Protein AF-0000000070752796 (afdb_homodimer)

Solvent-accessible surface area (backbone atoms only — not comparable to full-atom values): 12421 Å² total; per-residue (Å²): 111,72,65,58,54,49,50,50,49,50,48,44,48,48,48,40,49,45,51,48,46,47,44,45,51,63,60,56,52,57,78,59,78,74,75,80,72,50,71,66,51,51,51,51,49,50,42,49,49,45,42,26,63,73,74,63,33,57,68,23,45,66,41,33,35,68,71,69,63,50,67,89,62,74,89,64,53,70,68,55,52,33,54,64,34,53,50,72,90,44,81,88,40,69,88,46,43,62,59,57,46,52,49,52,51,32,46,70,93,113,71,63,60,53,49,50,50,48,50,48,47,48,50,50,43,52,45,50,47,44,46,41,45,51,61,56,56,50,62,79,57,78,71,77,79,72,50,71,66,50,53,53,52,50,50,43,50,49,45,41,27,63,73,71,61,34,57,68,23,45,63,40,33,36,68,70,68,64,49,65,89,62,74,90,63,52,70,68,56,52,34,56,63,34,53,50,72,90,44,79,89,40,70,88,46,43,63,58,57,45,52,48,50,53,32,46,71,93

Organism: Phytophthora sojae (strain P6497) (NCBI:txid1094619)

InterPro domains:
  IPR006594 LIS1 homology motif [PS50896] (40-72)
  IPR018993 FGFR1 oncogene partner (FOP), N-terminal dimerisation domain [PF09398] (40-103)

Sequence (218 aa):
VLKDTLAARGSLDQIKARIRAEIFAALDDQDVPKPKLSNENLIINELIREYFEYNGYRHALSVFLPESGQPAEKPFDRQFLSSELNMTEDPRFTHVPLLYSMVASLQQSVLKDTLAARGSLDQIKARIRAEIFAALDDQDVPKPKLSNENLIINELIREYFEYNGYRHALSVFLPESGQPAEKPFDRQFLSSELNMTEDPRFTHVPLLYSMVASLQQS

Secondary structure (DSSP, 8-state):
-HHHHHHHHHHHHHHHHHHHHHHHHHHTT--S-PPPPPHHHHHHHHHHHHHHHHHT-HHHHHHHHHHHT--SS-SS-HHHHHHHTT----GGGTTS-HHHHHHHHHHH-/-HHHHHHHHHHHHHHHHHHHHHHHHHH----S-PPPPPHHHHHHHHHHHHHHHHHT-HHHHHHHHHHHT--SS-SS-HHHHHHHTT----GGGTTS-HHHHHHHHHHH-

Structure (mmCIF, N/CA/C/O backbone):
data_AF-0000000070752796-model_v1
#
loop_
_entity.id
_entity.type
_entity.pdbx_description
1 polymer 'Centrosomal protein 20'
#
loop_
_atom_site.group_PDB
_atom_site.id
_atom_site.type_symbol
_atom_site.label_atom_id
_atom_site.label_alt_id
_atom_site.label_comp_id
_atom_site.label_asym_id
_atom_site.label_entity_id
_atom_site.label_seq_id
_atom_site.pdbx_PDB_ins_code
_atom_site.Cartn_x
_atom_site.Cartn_y
_atom_site.Cartn_z
_atom_site.occupancy
_atom_site.B_iso_or_equiv
_atom_site.auth_seq_id
_atom_site.auth_comp_id
_atom_site.auth_asym_id
_atom_site.auth_atom_id
_atom_site.pdbx_PDB_model_num
ATOM 1 N N . VAL A 1 1 ? -27.594 24.641 1.508 1 49.88 1 VAL A N 1
ATOM 2 C CA . VAL A 1 1 ? -27.062 24.062 2.736 1 49.88 1 VAL A CA 1
ATOM 3 C C . VAL A 1 1 ? -26.156 22.891 2.398 1 49.88 1 VAL A C 1
ATOM 5 O O . VAL A 1 1 ? -25.062 22.766 2.955 1 49.88 1 VAL A O 1
ATOM 8 N N . LEU A 1 2 ? -26.594 22.094 1.365 1 49.5 2 LEU A N 1
ATOM 9 C CA . LEU A 1 2 ? -25.844 20.906 0.987 1 49.5 2 LEU A CA 1
ATOM 10 C C . LEU A 1 2 ? -24.547 21.266 0.283 1 49.5 2 LEU A C 1
ATOM 12 O O . LEU A 1 2 ? -23.516 20.641 0.518 1 49.5 2 LEU A O 1
ATOM 16 N N . LYS A 1 3 ? -24.609 22.375 -0.507 1 53.72 3 LYS A N 1
ATOM 17 C CA . LYS A 1 3 ? -23.438 22.797 -1.272 1 53.72 3 LYS A CA 1
ATOM 18 C C . LYS A 1 3 ? -22.359 23.375 -0.356 1 53.72 3 LYS A C 1
ATOM 20 O O . LYS A 1 3 ? -21.172 23.203 -0.61 1 53.72 3 LYS A O 1
ATOM 25 N N . ASP A 1 4 ? -22.812 24.062 0.644 1 56.28 4 ASP A N 1
ATOM 26 C CA . ASP A 1 4 ? -21.859 24.672 1.567 1 56.28 4 ASP A CA 1
ATOM 27 C C . ASP A 1 4 ? -21.094 23.609 2.355 1 56.28 4 ASP A C 1
ATOM 29 O O . ASP A 1 4 ? -19.922 23.781 2.664 1 56.28 4 ASP A O 1
ATOM 33 N N . THR A 1 5 ? -21.75 22.516 2.678 1 55.28 5 THR A N 1
ATOM 34 C CA . THR A 1 5 ? -21.125 21.438 3.432 1 55.28 5 THR A CA 1
ATOM 35 C C . THR A 1 5 ? -20.078 20.719 2.576 1 55.28 5 THR A C 1
ATOM 37 O O . THR A 1 5 ? -19.016 20.359 3.068 1 55.28 5 THR A O 1
ATOM 40 N N . LEU A 1 6 ? -20.375 20.719 1.248 1 52.88 6 LEU A N 1
ATOM 41 C CA . LEU A 1 6 ? -19.422 20.078 0.353 1 52.88 6 LEU A CA 1
ATOM 42 C C . LEU A 1 6 ? -18.172 20.938 0.193 1 52.88 6 LEU A C 1
ATOM 44 O O . LEU A 1 6 ? -17.047 20.422 0.147 1 52.88 6 LEU A O 1
ATOM 48 N N . ALA A 1 7 ? -18.406 22.219 0.062 1 54.97 7 ALA A N 1
ATOM 49 C CA . ALA A 1 7 ? -17.297 23.156 -0.068 1 54.97 7 ALA A CA 1
ATOM 50 C C . ALA A 1 7 ? -16.406 23.141 1.177 1 54.97 7 ALA A C 1
ATOM 52 O O . ALA A 1 7 ? -15.188 23.219 1.077 1 54.97 7 ALA A O 1
ATOM 53 N N . ALA A 1 8 ? -17.094 23.016 2.191 1 55.28 8 ALA A N 1
ATOM 54 C CA . ALA A 1 8 ? -16.328 22.984 3.438 1 55.28 8 ALA A CA 1
ATOM 55 C C . ALA A 1 8 ? -15.516 21.703 3.553 1 55.28 8 ALA A C 1
ATOM 57 O O . ALA A 1 8 ? -14.367 21.719 4.012 1 55.28 8 ALA A O 1
ATOM 58 N N . ARG A 1 9 ? -16.125 20.672 3.021 1 55.66 9 ARG A N 1
ATOM 59 C CA . ARG A 1 9 ? -15.422 19.391 3.039 1 55.66 9 ARG A CA 1
ATOM 60 C C . ARG A 1 9 ? -14.234 19.406 2.076 1 55.66 9 ARG A C 1
ATOM 62 O O . ARG A 1 9 ? -13.164 18.875 2.391 1 55.66 9 ARG A O 1
ATOM 69 N N . GLY A 1 10 ? -14.469 20.047 0.97 1 53.66 10 GLY A N 1
ATOM 70 C CA . GLY A 1 10 ? -13.383 20.203 0.015 1 53.66 10 GLY A CA 1
ATOM 71 C C . GLY A 1 10 ? -12.211 21 0.566 1 53.66 10 GLY A C 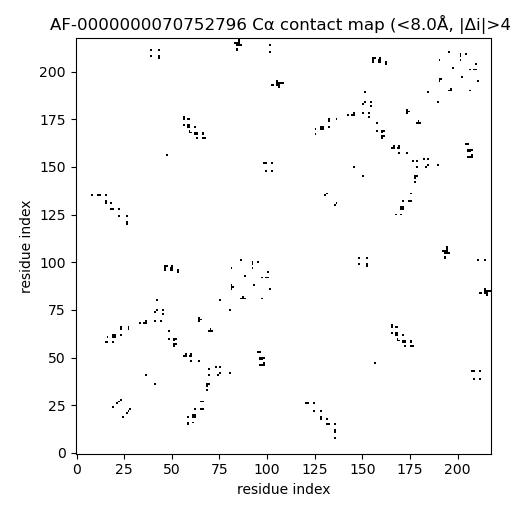1
ATOM 72 O O . GLY A 1 10 ? -11.055 20.625 0.365 1 53.66 10 GLY A O 1
ATOM 73 N N . SER A 1 11 ? -12.641 22.062 1.179 1 56.62 11 SER A N 1
ATOM 74 C CA . SER A 1 11 ? -11.617 22.922 1.758 1 56.62 11 SER A CA 1
ATOM 75 C C . SER A 1 11 ? -10.844 22.203 2.859 1 56.62 11 SER A C 1
ATOM 77 O O . SER A 1 11 ? -9.625 22.328 2.949 1 56.62 11 SER A O 1
ATOM 79 N N . LEU A 1 12 ? -11.57 21.516 3.541 1 54.75 12 LEU A N 1
ATOM 80 C CA . LEU A 1 12 ? -10.898 20.797 4.613 1 54.75 12 LEU A CA 1
ATOM 81 C C . LEU A 1 12 ? -9.961 19.734 4.051 1 54.75 12 LEU A C 1
ATOM 83 O O . LEU A 1 12 ? -8.859 19.531 4.574 1 54.75 12 LEU A O 1
ATOM 87 N N . ASP A 1 13 ? -10.422 19.141 2.93 1 54.72 13 ASP A N 1
ATOM 88 C CA . ASP A 1 13 ? -9.57 18.172 2.258 1 54.72 13 ASP A CA 1
ATOM 89 C C . ASP A 1 13 ? -8.297 18.828 1.736 1 54.72 13 ASP A C 1
ATOM 91 O O . ASP A 1 13 ? -7.215 18.234 1.801 1 54.72 13 ASP A O 1
ATOM 95 N N . GLN A 1 14 ? -8.461 19.891 1.227 1 55.25 14 GLN A N 1
ATOM 96 C CA . GLN A 1 14 ? -7.309 20.641 0.734 1 55.25 14 GLN A CA 1
ATOM 97 C C . GLN A 1 14 ? -6.391 21.062 1.881 1 55.25 14 GLN A C 1
ATOM 99 O O . GLN A 1 14 ? -5.168 21.031 1.743 1 55.25 14 GLN A O 1
ATOM 104 N N . ILE A 1 15 ? -7.004 21.547 2.873 1 55.59 15 ILE A N 1
ATOM 105 C CA . ILE A 1 15 ? -6.207 21.938 4.031 1 55.59 15 ILE A CA 1
ATOM 106 C C . ILE A 1 15 ? -5.484 20.719 4.598 1 55.59 15 ILE A C 1
ATOM 108 O O . ILE A 1 15 ? -4.289 20.781 4.902 1 55.59 15 ILE A O 1
ATOM 112 N N . LYS A 1 16 ? -6.164 19.719 4.555 1 54.88 16 LYS A N 1
ATOM 113 C CA . LYS A 1 16 ? -5.57 18.453 4.996 1 54.88 16 LYS A CA 1
ATOM 114 C C . LYS A 1 16 ? -4.402 18.062 4.102 1 54.88 16 LYS A C 1
ATOM 116 O O . LYS A 1 16 ? -3.334 17.688 4.594 1 54.88 16 LYS A O 1
ATOM 121 N N . ALA A 1 17 ? -4.66 18.078 2.865 1 56.84 17 ALA A N 1
ATOM 122 C CA . ALA A 1 17 ? -3.607 17.766 1.896 1 56.84 17 ALA A CA 1
ATOM 123 C C . ALA A 1 17 ? -2.4 18.688 2.096 1 56.84 17 ALA A C 1
ATOM 125 O O . ALA A 1 17 ? -1.256 18.219 2.047 1 56.84 17 ALA A O 1
ATOM 126 N N . ARG A 1 18 ? -2.76 19.828 2.311 1 56.25 18 ARG A N 1
ATOM 127 C CA . ARG A 1 18 ? -1.681 20.797 2.477 1 56.25 18 ARG A CA 1
ATOM 128 C C . ARG A 1 18 ? -0.909 20.531 3.768 1 56.25 18 ARG A C 1
ATOM 130 O O . ARG A 1 18 ? 0.323 20.578 3.779 1 56.25 18 ARG A O 1
ATOM 137 N N . ILE A 1 19 ? -1.609 20.406 4.789 1 57.56 19 ILE A N 1
ATOM 138 C CA . ILE A 1 19 ? -0.964 20.125 6.066 1 57.56 19 ILE A CA 1
ATOM 139 C C . ILE A 1 19 ? -0.134 18.859 5.953 1 57.56 19 ILE A C 1
ATOM 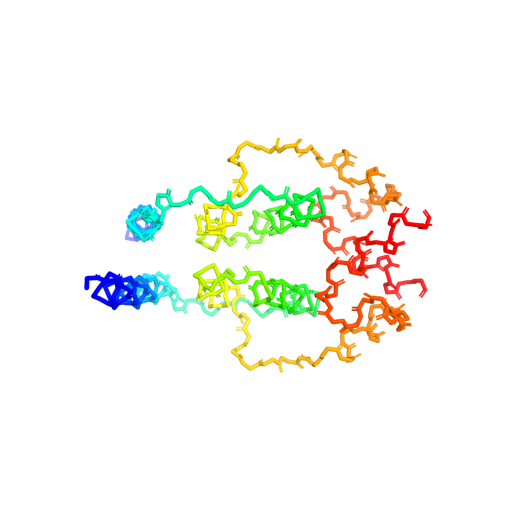141 O O . ILE A 1 19 ? 1.021 18.812 6.383 1 57.56 19 ILE A O 1
ATOM 145 N N . ARG A 1 20 ? -0.681 17.891 5.281 1 54.97 20 ARG A N 1
ATOM 146 C CA . ARG A 1 20 ? 0.064 16.672 5.027 1 54.97 20 ARG A CA 1
ATOM 147 C C . ARG A 1 20 ? 1.338 16.953 4.238 1 54.97 20 ARG A C 1
ATOM 149 O O . ARG A 1 20 ? 2.41 16.453 4.582 1 54.97 20 ARG A O 1
ATOM 156 N N . ALA A 1 21 ? 1.056 17.656 3.277 1 56.41 21 ALA A N 1
ATOM 157 C CA . ALA A 1 21 ? 2.199 18.016 2.439 1 56.41 21 ALA A CA 1
ATOM 158 C C . ALA A 1 21 ? 3.266 18.75 3.246 1 56.41 21 ALA A C 1
ATOM 160 O O . ALA A 1 21 ? 4.461 18.5 3.078 1 56.41 21 ALA A O 1
ATOM 161 N N . GLU A 1 22 ? 2.783 19.625 4.027 1 53.84 22 GLU A N 1
ATOM 162 C CA . GLU A 1 22 ? 3.705 20.406 4.852 1 53.84 22 GLU A CA 1
ATOM 163 C C . GLU A 1 22 ? 4.422 19.516 5.867 1 53.84 22 GLU A C 1
ATOM 165 O O . GLU A 1 22 ? 5.613 19.703 6.125 1 53.84 22 GLU A O 1
ATOM 170 N N . ILE A 1 23 ? 3.727 18.75 6.387 1 54.91 23 ILE A N 1
ATOM 171 C CA . ILE A 1 23 ? 4.297 17.797 7.332 1 54.91 23 ILE A CA 1
ATOM 172 C C . ILE A 1 23 ? 5.309 16.906 6.617 1 54.91 23 ILE A C 1
ATOM 174 O O . ILE A 1 23 ? 6.41 16.672 7.117 1 54.91 23 ILE A O 1
ATOM 178 N N . PHE A 1 24 ? 4.812 16.453 5.555 1 52.53 24 PHE A N 1
ATOM 179 C CA . PHE A 1 24 ? 5.723 15.633 4.766 1 52.53 24 PHE A CA 1
ATOM 180 C C . PHE A 1 24 ? 6.984 16.406 4.41 1 52.53 24 PHE A C 1
ATOM 182 O O . PHE A 1 24 ? 8.094 15.875 4.5 1 52.53 24 PHE A O 1
ATOM 189 N N . ALA A 1 25 ? 6.609 17.516 3.893 1 51.5 25 ALA A N 1
ATOM 190 C CA . ALA A 1 25 ? 7.727 18.375 3.516 1 51.5 25 ALA A CA 1
ATOM 191 C C . ALA A 1 25 ? 8.641 18.641 4.711 1 51.5 25 ALA A C 1
ATOM 193 O O . ALA A 1 25 ? 9.867 18.656 4.574 1 51.5 25 ALA A O 1
ATOM 194 N N . ALA A 1 26 ? 8.086 19 5.723 1 52.47 26 ALA A N 1
ATOM 195 C CA . ALA A 1 26 ? 8.859 19.328 6.922 1 52.47 26 ALA A CA 1
ATOM 196 C C . ALA A 1 26 ? 9.586 18.094 7.449 1 52.47 26 ALA A C 1
ATOM 198 O O . ALA A 1 26 ? 10.68 18.203 8.016 1 52.47 26 ALA A O 1
ATOM 199 N N . LEU A 1 27 ? 8.906 17.078 7.344 1 49.47 27 LEU A N 1
ATOM 200 C CA . LEU A 1 27 ? 9.477 15.828 7.812 1 49.47 27 LEU A CA 1
ATOM 201 C C . LEU A 1 27 ? 10.508 15.289 6.82 1 49.47 27 LEU A C 1
ATOM 203 O O . LEU A 1 27 ? 11.461 14.609 7.215 1 49.47 27 LEU A O 1
ATOM 207 N N . ASP A 1 28 ? 10.078 15.344 5.598 1 50.44 28 ASP A N 1
ATOM 208 C CA . ASP A 1 28 ? 11.047 14.984 4.566 1 50.44 28 ASP A CA 1
ATOM 209 C C . ASP A 1 28 ? 12.281 15.875 4.633 1 50.44 28 ASP A C 1
ATOM 211 O O . ASP A 1 28 ? 13.078 15.914 3.695 1 50.44 28 ASP A O 1
ATOM 215 N N . ASP A 1 29 ? 12.172 16.812 5.488 1 46.91 29 ASP A N 1
ATOM 216 C CA . ASP A 1 29 ? 13.422 17.562 5.531 1 46.91 29 ASP A CA 1
ATOM 217 C C . ASP A 1 29 ? 14.625 16.625 5.523 1 46.91 29 ASP A C 1
ATOM 219 O O . ASP A 1 29 ? 15.742 17.047 5.84 1 46.91 29 ASP A O 1
ATOM 223 N N . GLN A 1 30 ? 14.438 15.406 5.812 1 47 30 GLN A N 1
ATOM 224 C CA . GLN A 1 30 ? 15.742 14.758 5.828 1 47 30 GLN A CA 1
ATOM 225 C C . GLN A 1 30 ? 16.453 14.93 4.488 1 47 30 GLN A C 1
ATOM 227 O O . GLN A 1 30 ? 15.969 14.461 3.459 1 47 30 GLN A O 1
ATOM 232 N N . ASP A 1 31 ? 17.016 16 4.312 1 47.75 31 ASP A N 1
ATOM 233 C CA . ASP A 1 31 ? 18.094 16.25 3.369 1 47.75 31 ASP A CA 1
ATOM 234 C C . ASP A 1 31 ? 18.906 14.977 3.1 1 47.75 31 ASP A C 1
ATOM 236 O O . ASP A 1 31 ? 19.969 15.031 2.486 1 47.75 31 ASP A O 1
ATOM 240 N N . VAL A 1 32 ? 18.734 13.93 3.939 1 54.03 32 VAL A N 1
ATOM 241 C CA . VAL A 1 32 ? 19.547 12.789 3.566 1 54.03 32 VAL A CA 1
ATOM 242 C C . VAL A 1 32 ? 18.969 12.117 2.324 1 54.03 32 VAL A C 1
ATOM 244 O O . VAL A 1 32 ? 17.781 11.805 2.281 1 54.03 32 VAL A O 1
ATOM 247 N N . PRO A 1 33 ? 19.562 12.227 1.262 1 57.5 33 PRO A N 1
ATOM 248 C CA . PRO A 1 33 ? 19.125 11.531 0.049 1 57.5 33 PRO A CA 1
ATOM 249 C C . PRO A 1 33 ? 18.578 10.133 0.333 1 57.5 33 PRO A C 1
ATOM 251 O O . PRO A 1 33 ? 19.203 9.359 1.063 1 57.5 33 PRO A O 1
ATOM 254 N N . LYS A 1 34 ? 17.266 9.984 0.202 1 68.06 34 LYS A N 1
ATOM 255 C CA . LYS A 1 34 ? 16.688 8.641 0.339 1 68.06 34 LYS A CA 1
ATOM 256 C C . LYS A 1 34 ? 17.391 7.656 -0.598 1 68.06 34 LYS A C 1
ATOM 258 O O . LYS A 1 34 ? 17.781 8.016 -1.711 1 68.06 34 LYS A O 1
ATOM 263 N N . PRO A 1 35 ? 17.688 6.5 -0.006 1 73.75 35 PRO A N 1
ATOM 264 C CA . PRO A 1 35 ? 18.266 5.48 -0.893 1 73.75 35 PRO A CA 1
ATOM 265 C C . PRO A 1 35 ? 17.391 5.211 -2.117 1 73.75 35 PRO A C 1
ATOM 267 O O . PRO A 1 35 ? 16.172 5.355 -2.051 1 73.75 35 PRO A O 1
ATOM 270 N N . LYS A 1 36 ? 18.094 4.949 -3.145 1 86.38 36 LYS A N 1
ATOM 271 C CA . LYS A 1 36 ? 17.406 4.586 -4.379 1 86.38 36 LYS A CA 1
ATOM 272 C C . LYS A 1 36 ? 16.516 3.367 -4.172 1 86.38 36 LYS A C 1
ATOM 274 O O . LYS A 1 36 ? 16.891 2.416 -3.488 1 86.38 36 LYS A O 1
ATOM 279 N N . LEU A 1 37 ? 15.359 3.51 -4.645 1 92.81 37 LEU A N 1
ATOM 280 C CA . LEU A 1 37 ? 14.422 2.398 -4.574 1 92.81 37 LEU A CA 1
ATOM 281 C C . LEU A 1 37 ? 14.867 1.245 -5.465 1 92.81 37 LEU A C 1
ATOM 283 O O . LEU A 1 37 ? 15.359 1.466 -6.574 1 92.81 37 LEU A O 1
ATOM 287 N N . SER A 1 38 ? 14.836 0.013 -4.926 1 93.69 38 SER A N 1
ATOM 288 C CA . SER A 1 38 ? 15.07 -1.165 -5.758 1 93.69 38 SER A CA 1
ATOM 289 C C . SER A 1 38 ? 13.977 -1.328 -6.805 1 93.69 38 SER A C 1
ATOM 291 O O . SER A 1 38 ? 12.914 -0.703 -6.707 1 93.69 38 SER A O 1
ATOM 293 N N . ASN A 1 39 ? 14.227 -2.072 -7.812 1 93.06 39 ASN A N 1
ATOM 294 C CA . ASN A 1 39 ? 13.219 -2.35 -8.836 1 93.06 39 ASN A CA 1
ATOM 295 C C . ASN A 1 39 ? 11.953 -2.939 -8.219 1 93.06 39 ASN A C 1
ATOM 297 O O . ASN A 1 39 ? 10.844 -2.586 -8.625 1 93.06 39 ASN A O 1
ATOM 301 N N . GLU A 1 40 ? 12.141 -3.84 -7.27 1 94.56 40 GLU A N 1
ATOM 302 C CA . GLU A 1 40 ? 11.008 -4.465 -6.598 1 94.56 40 GLU A CA 1
ATOM 303 C C . GLU A 1 40 ? 10.164 -3.428 -5.855 1 94.56 40 GLU A C 1
ATOM 305 O O . GLU A 1 40 ? 8.938 -3.475 -5.902 1 94.56 40 GLU A O 1
ATOM 310 N N . ASN A 1 41 ? 10.844 -2.562 -5.25 1 96.75 41 ASN A N 1
ATOM 311 C CA . ASN A 1 41 ? 10.133 -1.501 -4.547 1 96.75 41 ASN A CA 1
ATOM 312 C C . ASN A 1 41 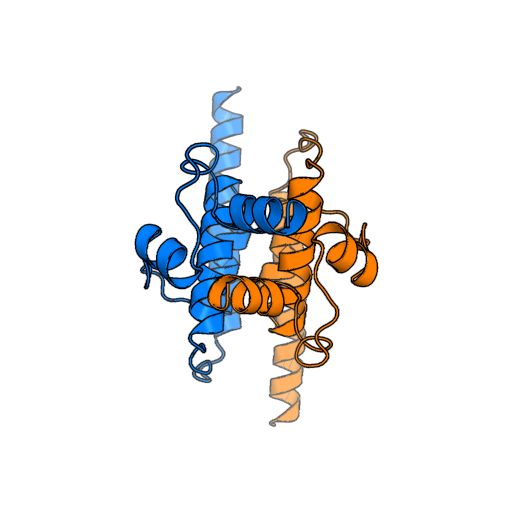? 9.375 -0.597 -5.516 1 96.75 41 ASN A C 1
ATOM 314 O O . ASN A 1 41 ? 8.25 -0.18 -5.234 1 96.75 41 ASN A O 1
ATOM 318 N N . LEU A 1 42 ? 10.023 -0.303 -6.633 1 96.81 42 LEU A N 1
ATOM 319 C CA . LEU A 1 42 ? 9.367 0.522 -7.645 1 96.81 42 LEU A CA 1
ATOM 320 C C . LEU A 1 42 ? 8.086 -0.136 -8.133 1 96.81 42 LEU A C 1
ATOM 322 O O . LEU A 1 42 ? 7.055 0.525 -8.258 1 96.81 42 LEU A O 1
ATOM 326 N N . ILE A 1 43 ? 8.133 -1.392 -8.312 1 96.69 43 ILE A N 1
ATOM 327 C CA . ILE A 1 43 ? 6.988 -2.148 -8.812 1 96.69 43 ILE A CA 1
ATOM 328 C C . ILE A 1 43 ? 5.891 -2.184 -7.75 1 96.69 43 ILE A C 1
ATOM 330 O O . ILE A 1 43 ? 4.742 -1.832 -8.023 1 96.69 43 ILE A O 1
ATOM 334 N N . ILE A 1 44 ? 6.238 -2.502 -6.543 1 97.94 44 ILE A N 1
ATOM 335 C CA . ILE A 1 44 ? 5.273 -2.627 -5.457 1 97.94 44 ILE A CA 1
ATOM 336 C C . ILE A 1 44 ? 4.645 -1.267 -5.164 1 97.94 44 ILE A C 1
ATOM 338 O O . ILE A 1 44 ? 3.43 -1.168 -4.965 1 97.94 44 ILE A O 1
ATOM 342 N N . ASN A 1 45 ? 5.484 -0.253 -5.199 1 98.06 45 ASN A N 1
ATOM 343 C CA . ASN A 1 45 ? 4.961 1.089 -4.957 1 98.06 45 ASN A CA 1
ATOM 344 C C . ASN A 1 45 ? 3.949 1.495 -6.023 1 98.06 45 ASN A C 1
ATOM 346 O O . ASN A 1 45 ? 2.963 2.17 -5.723 1 98.06 45 ASN A O 1
ATOM 350 N N . GLU A 1 46 ? 4.191 1.127 -7.25 1 97.5 46 GLU A N 1
ATOM 351 C CA . GLU A 1 46 ? 3.24 1.441 -8.312 1 97.5 46 GLU A CA 1
ATOM 352 C C . GLU A 1 46 ? 1.942 0.658 -8.141 1 97.5 46 GLU A C 1
ATOM 354 O O . GLU A 1 46 ? 0.861 1.164 -8.445 1 97.5 46 GLU A O 1
ATOM 359 N N . LEU A 1 47 ? 2.051 -0.559 -7.664 1 97.44 47 LEU A N 1
ATOM 360 C CA . LEU A 1 47 ? 0.864 -1.354 -7.371 1 97.44 47 LEU A CA 1
ATOM 361 C C . LEU A 1 47 ? 0.023 -0.696 -6.281 1 97.44 47 LEU A C 1
ATOM 363 O O . LEU A 1 47 ? -1.201 -0.614 -6.402 1 97.44 47 LEU A O 1
ATOM 367 N N . ILE A 1 48 ? 0.678 -0.182 -5.266 1 98.44 48 ILE A N 1
ATOM 368 C CA . ILE A 1 48 ? 0.007 0.468 -4.145 1 98.44 48 ILE A CA 1
ATOM 369 C C . ILE A 1 48 ? -0.59 1.797 -4.602 1 98.44 48 ILE A C 1
ATOM 371 O O . ILE A 1 48 ? -1.721 2.133 -4.242 1 98.44 48 ILE A O 1
ATOM 375 N N . ARG A 1 49 ? 0.166 2.502 -5.434 1 97.94 49 ARG A N 1
ATOM 376 C CA . ARG A 1 49 ? -0.341 3.75 -5.992 1 97.94 49 ARG A CA 1
ATOM 377 C C . ARG A 1 49 ? -1.641 3.52 -6.758 1 97.94 49 ARG A C 1
ATOM 379 O O . ARG A 1 49 ? -2.625 4.23 -6.551 1 97.94 49 ARG A O 1
ATOM 386 N N . GLU A 1 50 ? -1.668 2.547 -7.617 1 97.12 50 GLU A N 1
ATOM 387 C CA . GLU A 1 50 ? -2.871 2.219 -8.375 1 97.12 50 GLU A CA 1
ATOM 388 C C . GLU A 1 50 ? -4.031 1.867 -7.445 1 97.12 50 GLU A C 1
ATOM 390 O O . GLU A 1 50 ? -5.164 2.303 -7.664 1 97.12 50 GLU A O 1
ATOM 395 N N . TYR A 1 51 ? -3.779 1.114 -6.449 1 97.81 51 TYR A N 1
ATOM 396 C CA . TYR A 1 51 ? -4.777 0.694 -5.473 1 97.81 51 TYR A CA 1
ATOM 397 C C . TYR A 1 51 ? -5.352 1.894 -4.73 1 97.81 51 TYR A C 1
ATOM 399 O O . TYR A 1 51 ? -6.57 1.998 -4.555 1 97.81 51 TYR A O 1
ATOM 407 N N . PHE A 1 52 ? -4.469 2.791 -4.332 1 96.19 52 PHE A N 1
ATOM 408 C CA . PHE A 1 52 ? -4.895 3.979 -3.598 1 96.19 52 PHE A CA 1
ATOM 409 C C . PHE A 1 52 ? -5.738 4.891 -4.484 1 96.19 52 PHE A C 1
ATOM 411 O O . PHE A 1 52 ? -6.777 5.395 -4.055 1 96.19 52 PHE A O 1
ATOM 418 N N . GLU A 1 53 ? -5.293 5.023 -5.699 1 95.5 53 GLU A N 1
ATOM 419 C CA . GLU A 1 53 ? -6.035 5.852 -6.645 1 95.5 53 GLU A CA 1
ATOM 420 C C . GLU A 1 53 ? -7.434 5.293 -6.891 1 95.5 53 GLU A C 1
ATOM 422 O O . GLU A 1 53 ? -8.414 6.035 -6.895 1 95.5 53 GLU A O 1
ATOM 427 N N . TYR A 1 54 ? -7.496 4.039 -7.043 1 96.12 54 TYR A N 1
ATOM 428 C CA . TYR A 1 54 ? -8.758 3.371 -7.352 1 96.12 54 TYR A CA 1
ATOM 429 C C . TYR A 1 54 ? -9.727 3.473 -6.184 1 96.12 54 TYR A C 1
ATOM 431 O O . TYR A 1 54 ? -10.922 3.689 -6.379 1 96.12 54 TYR A O 1
ATOM 439 N N . ASN A 1 55 ? -9.234 3.299 -4.938 1 94.69 55 ASN A N 1
ATOM 440 C CA . ASN A 1 55 ? -10.102 3.242 -3.764 1 94.69 55 ASN A CA 1
ATOM 441 C C . ASN A 1 55 ? -10.297 4.625 -3.145 1 94.69 55 ASN A C 1
ATOM 443 O O . ASN A 1 55 ? -10.969 4.762 -2.121 1 94.69 55 ASN A O 1
ATOM 447 N N . GLY A 1 56 ? -9.664 5.602 -3.678 1 91.12 56 GLY A N 1
ATOM 448 C CA . GLY A 1 56 ? -9.867 6.973 -3.234 1 91.12 56 GLY A CA 1
ATOM 449 C C . GLY A 1 56 ? -9.102 7.305 -1.966 1 91.12 56 GLY A C 1
ATOM 450 O O . GLY A 1 56 ? -9.523 8.164 -1.19 1 91.12 56 GLY A O 1
ATOM 451 N N . TYR A 1 57 ? -8.055 6.586 -1.767 1 90.12 57 TYR A N 1
ATOM 452 C CA . TYR A 1 57 ? -7.211 6.891 -0.615 1 90.12 57 TYR A CA 1
ATOM 453 C C . TYR A 1 57 ? -6.211 7.988 -0.945 1 90.12 57 TYR A C 1
ATOM 455 O O . TYR A 1 57 ? -5 7.77 -0.904 1 90.12 57 TYR A O 1
ATOM 463 N N . ARG A 1 58 ? -6.742 9.148 -1.12 1 86.44 58 ARG A N 1
ATOM 464 C CA . ARG A 1 58 ? -5.965 10.266 -1.656 1 86.44 58 ARG A CA 1
ATOM 465 C C . ARG A 1 58 ? -4.992 10.805 -0.615 1 86.44 58 ARG A C 1
ATOM 467 O O . ARG A 1 58 ? -3.879 11.211 -0.95 1 86.44 58 ARG A O 1
ATOM 474 N N . HIS A 1 59 ? -5.379 10.828 0.601 1 81.5 59 HIS A N 1
ATOM 475 C CA . HIS A 1 59 ? -4.496 11.328 1.646 1 81.5 59 HIS A CA 1
ATOM 476 C C . HIS A 1 59 ? -3.32 10.391 1.876 1 81.5 59 HIS A C 1
ATOM 478 O O . HIS A 1 59 ? -2.176 10.836 1.994 1 81.5 59 HIS A O 1
ATOM 484 N N . ALA A 1 60 ? -3.658 9.156 1.923 1 87.56 60 ALA A N 1
ATOM 485 C CA . ALA A 1 60 ? -2.598 8.164 2.076 1 87.56 60 ALA A CA 1
ATOM 486 C C . ALA A 1 60 ? -1.618 8.219 0.907 1 87.56 60 ALA A C 1
ATOM 488 O O . ALA A 1 60 ? -0.402 8.164 1.104 1 87.56 60 ALA A O 1
ATOM 489 N N . LEU A 1 61 ? -2.166 8.438 -0.256 1 90 61 LEU A N 1
ATOM 490 C CA . LEU A 1 61 ? -1.337 8.516 -1.455 1 90 61 LEU A CA 1
ATOM 491 C C . LEU A 1 61 ? -0.405 9.719 -1.393 1 90 61 LEU A C 1
ATOM 493 O O . LEU A 1 61 ? 0.778 9.617 -1.722 1 90 61 LEU A O 1
ATOM 497 N N . SER A 1 62 ? -0.89 10.773 -0.981 1 83.31 62 SER A N 1
ATOM 498 C CA . SER A 1 62 ? -0.144 12.023 -0.941 1 83.31 62 SER A CA 1
ATOM 499 C C . SER A 1 62 ? 1.024 11.945 0.035 1 83.31 62 SER A C 1
ATOM 501 O O . SER A 1 62 ? 2.045 12.609 -0.152 1 83.31 62 SER A O 1
ATOM 503 N N . VAL A 1 63 ? 0.954 11.125 0.997 1 83.38 63 VAL A N 1
ATOM 504 C CA . VAL A 1 63 ? 2.008 10.945 1.991 1 83.38 63 VAL A CA 1
ATOM 505 C C . VAL A 1 63 ? 2.939 9.82 1.562 1 83.38 63 VAL A C 1
ATOM 507 O O . VAL A 1 63 ? 4.156 9.906 1.736 1 83.38 63 VAL A O 1
ATOM 510 N N . PHE A 1 64 ? 2.393 8.836 0.974 1 89.56 64 PHE A N 1
ATOM 511 C CA . PHE A 1 64 ? 3.127 7.629 0.613 1 89.56 64 PHE A CA 1
ATOM 512 C C . PHE A 1 64 ? 4.168 7.93 -0.457 1 89.56 64 PHE A C 1
ATOM 514 O O . PHE A 1 64 ? 5.324 7.516 -0.339 1 89.56 64 PHE A O 1
ATOM 521 N N . LEU A 1 65 ? 3.82 8.664 -1.434 1 89.25 65 LEU A N 1
ATOM 522 C CA . LEU A 1 65 ? 4.707 8.859 -2.576 1 89.25 65 LEU A CA 1
ATOM 523 C C . LEU A 1 65 ? 5.957 9.633 -2.164 1 89.25 65 LEU A C 1
ATOM 525 O O . LEU A 1 65 ? 7.078 9.156 -2.361 1 89.25 65 LEU A O 1
ATOM 529 N N . PRO A 1 66 ? 5.836 10.734 -1.521 1 83.38 66 PRO A N 1
ATOM 530 C CA . PRO A 1 66 ? 7.059 11.414 -1.079 1 83.38 66 PRO A CA 1
ATOM 531 C C . PRO A 1 66 ? 7.828 10.609 -0.031 1 83.38 66 PRO A C 1
ATOM 533 O O . PRO A 1 66 ? 9.062 10.57 -0.062 1 83.38 66 PRO A O 1
ATOM 536 N N . GLU A 1 67 ? 7.184 9.93 0.857 1 84.44 67 GLU A N 1
ATOM 537 C CA . GLU A 1 67 ? 7.836 9.18 1.929 1 84.44 67 GLU A CA 1
ATOM 538 C C . GLU A 1 67 ? 8.641 8.008 1.375 1 84.44 67 GLU A C 1
ATOM 540 O O . GLU A 1 67 ? 9.688 7.66 1.915 1 84.44 67 GLU A O 1
ATOM 545 N N . SER A 1 68 ? 8.117 7.434 0.405 1 90.56 68 SER A N 1
ATOM 546 C CA . SER A 1 68 ? 8.758 6.262 -0.17 1 90.56 68 SER A CA 1
ATOM 547 C C . SER A 1 68 ? 9.852 6.66 -1.159 1 90.56 68 SER A C 1
ATOM 549 O O . SER A 1 68 ? 10.68 5.832 -1.546 1 90.56 68 SER A O 1
ATOM 551 N N . GLY A 1 69 ? 9.812 7.895 -1.591 1 87.88 69 GLY A N 1
ATOM 552 C CA . GLY A 1 69 ? 10.742 8.336 -2.615 1 87.88 69 GLY A CA 1
ATOM 553 C C . GLY A 1 69 ? 10.32 7.949 -4.02 1 87.88 69 GLY A C 1
ATOM 554 O O . GLY A 1 69 ? 11.102 8.062 -4.965 1 87.88 69 GLY A O 1
ATOM 555 N N . GLN A 1 70 ? 9.117 7.461 -4.117 1 91.38 70 GLN A N 1
ATOM 556 C CA . GLN A 1 70 ? 8.578 7.105 -5.422 1 91.38 70 GLN A CA 1
ATOM 557 C C . GLN A 1 70 ? 8.43 8.336 -6.312 1 91.38 70 GLN A C 1
ATOM 559 O O . GLN A 1 70 ? 7.922 9.367 -5.871 1 91.38 70 GLN A O 1
ATOM 564 N N . PRO A 1 71 ? 8.93 8.227 -7.574 1 90.38 71 PRO A N 1
ATOM 565 C CA . PRO A 1 71 ? 8.789 9.367 -8.477 1 90.38 71 PRO A CA 1
ATOM 566 C C . PRO A 1 71 ? 7.332 9.789 -8.68 1 90.38 71 PRO A C 1
ATOM 568 O O . PRO A 1 71 ? 6.441 8.938 -8.719 1 90.38 71 PRO A O 1
ATOM 571 N N . ALA A 1 72 ? 7.102 11.023 -8.805 1 86.06 72 ALA A N 1
ATOM 572 C CA . ALA A 1 72 ? 5.758 11.539 -9.039 1 86.06 72 ALA A CA 1
ATOM 573 C C . ALA A 1 72 ? 5.191 11.023 -10.359 1 86.06 72 ALA A C 1
ATOM 575 O O . ALA A 1 72 ? 4.008 10.688 -10.445 1 86.06 72 ALA A O 1
ATOM 576 N N . GLU A 1 73 ? 6.121 11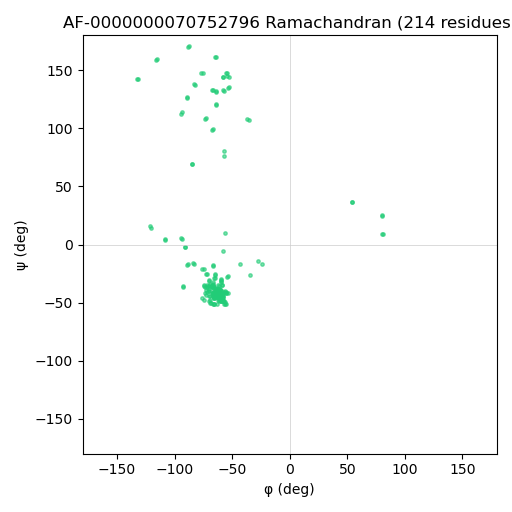.031 -11.266 1 91.75 73 GLU A N 1
ATOM 577 C CA . GLU A 1 73 ? 5.738 10.445 -12.547 1 91.75 73 GLU A CA 1
ATOM 578 C C . GLU A 1 73 ? 5.875 8.93 -12.523 1 91.75 73 GLU A C 1
ATOM 580 O O . GLU A 1 73 ? 6.852 8.398 -11.992 1 91.75 73 GLU A O 1
ATOM 585 N N . LYS A 1 74 ? 4.938 8.328 -13.07 1 92.56 74 LYS A N 1
ATOM 586 C CA . LYS A 1 74 ? 4.93 6.867 -13.078 1 92.56 74 LYS A CA 1
ATOM 587 C C . LYS A 1 74 ? 6.109 6.312 -13.875 1 92.56 74 LYS A C 1
ATOM 589 O O . LYS A 1 74 ? 6.23 6.574 -15.078 1 92.56 74 LYS A O 1
ATOM 594 N N . PRO A 1 75 ? 6.898 5.547 -13.18 1 91.12 75 PRO A N 1
ATOM 595 C CA . PRO A 1 75 ? 8.016 4.938 -13.906 1 91.12 75 PRO A CA 1
ATOM 596 C C . PRO A 1 75 ? 7.57 3.82 -14.844 1 91.12 75 PRO A C 1
ATOM 5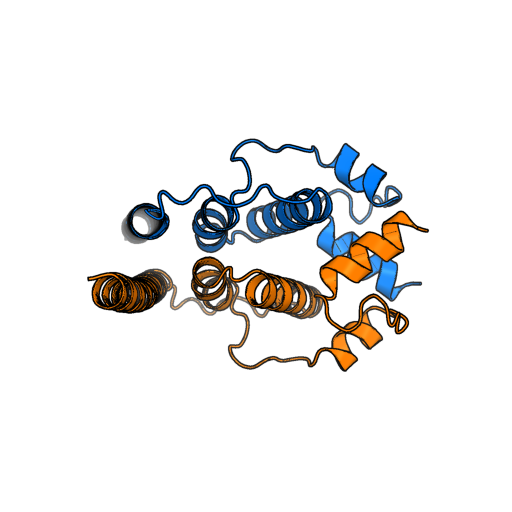98 O O . PRO A 1 75 ? 8.289 3.475 -15.781 1 91.12 75 PRO A O 1
ATOM 601 N N . PHE A 1 76 ? 6.453 3.215 -14.547 1 90.56 76 PHE A N 1
ATOM 602 C CA . PHE A 1 76 ? 5.906 2.117 -15.344 1 90.56 76 PHE A CA 1
ATOM 603 C C . PHE A 1 76 ? 4.426 2.342 -15.625 1 90.56 76 PHE A C 1
ATOM 605 O O . PHE A 1 76 ? 3.699 2.877 -14.789 1 90.56 76 PHE A O 1
ATOM 612 N N . ASP A 1 77 ? 4.051 1.966 -16.812 1 91.19 77 ASP A N 1
ATOM 613 C CA . ASP A 1 77 ? 2.609 1.925 -17.031 1 91.19 77 ASP A CA 1
ATOM 614 C C . ASP A 1 77 ? 2.025 0.573 -16.625 1 91.19 77 ASP A C 1
ATOM 616 O O . ASP A 1 77 ? 2.766 -0.346 -16.281 1 91.19 77 ASP A O 1
ATOM 620 N N . ARG A 1 78 ? 0.762 0.556 -16.625 1 91 78 ARG A N 1
ATOM 621 C CA . ARG A 1 78 ? 0.065 -0.636 -16.156 1 91 78 ARG A CA 1
ATOM 622 C C . ARG A 1 78 ? 0.427 -1.853 -17 1 91 78 ARG A C 1
ATOM 624 O O . ARG A 1 78 ? 0.573 -2.959 -16.469 1 91 78 ARG A O 1
ATOM 631 N N . GLN A 1 79 ? 0.497 -1.699 -18.281 1 90.88 79 GLN A N 1
ATOM 632 C CA . GLN A 1 79 ? 0.829 -2.797 -19.172 1 90.88 79 GLN A CA 1
ATOM 633 C C . GLN A 1 79 ? 2.201 -3.381 -18.859 1 90.88 79 GLN A C 1
ATOM 635 O O . GLN A 1 79 ? 2.379 -4.602 -18.859 1 90.88 79 GLN A O 1
ATOM 640 N N . PHE A 1 80 ? 3.123 -2.562 -18.672 1 93.12 80 PHE A N 1
ATOM 641 C CA . PHE A 1 80 ? 4.461 -2.994 -18.281 1 93.12 80 PHE A CA 1
ATOM 642 C C . PHE A 1 80 ? 4.418 -3.783 -16.984 1 93.12 80 PHE A C 1
ATOM 644 O O . PHE A 1 80 ? 5.039 -4.844 -16.859 1 93.12 80 PHE A O 1
ATOM 651 N N . LEU A 1 81 ? 3.725 -3.234 -15.992 1 93.94 81 LEU A N 1
ATOM 652 C CA . LEU A 1 81 ? 3.631 -3.891 -14.695 1 93.94 81 LEU A CA 1
ATOM 653 C C . LEU A 1 81 ? 3.031 -5.285 -14.828 1 93.94 81 LEU A C 1
ATOM 655 O O . LEU A 1 81 ? 3.545 -6.246 -14.25 1 93.94 81 LEU A O 1
ATOM 659 N N . SER A 1 82 ? 1.986 -5.355 -15.578 1 93.56 82 SER A N 1
ATOM 660 C CA . SER A 1 82 ? 1.341 -6.641 -15.812 1 93.56 82 SER A CA 1
ATOM 661 C C . SER A 1 82 ? 2.297 -7.629 -16.484 1 93.56 82 SER A C 1
ATOM 663 O O . SER A 1 82 ? 2.33 -8.805 -16.125 1 93.56 82 SER A O 1
ATOM 665 N N . SER A 1 83 ? 2.992 -7.121 -17.438 1 92.31 83 SER A N 1
ATOM 666 C CA . SER A 1 83 ? 3.951 -7.961 -18.156 1 92.31 83 SER A CA 1
ATOM 667 C C . SER A 1 83 ? 5.074 -8.422 -17.234 1 92.31 83 SER A C 1
ATOM 669 O O . SER A 1 83 ? 5.461 -9.594 -17.266 1 92.31 83 SER A O 1
ATOM 671 N N . GLU A 1 84 ? 5.59 -7.5 -16.469 1 92.44 84 GLU A N 1
ATOM 672 C CA . GLU A 1 84 ? 6.664 -7.812 -15.531 1 92.44 84 GLU A CA 1
ATOM 673 C C . GLU A 1 84 ? 6.227 -8.875 -14.523 1 92.44 84 GLU A C 1
ATOM 675 O O . GLU A 1 84 ? 7.043 -9.672 -14.055 1 92.44 84 GLU A O 1
ATOM 680 N N . LEU A 1 85 ? 4.977 -8.867 -14.188 1 93.69 85 LEU A N 1
ATOM 681 C CA . LEU A 1 85 ? 4.445 -9.789 -13.188 1 93.69 85 LEU A CA 1
ATOM 682 C C . LEU A 1 85 ? 3.885 -11.047 -13.852 1 93.69 85 LEU A C 1
ATOM 684 O O . LEU A 1 85 ? 3.27 -11.883 -13.188 1 93.69 85 LEU A O 1
ATOM 688 N N . ASN A 1 86 ? 4.062 -11.133 -15.125 1 92.19 86 ASN A N 1
ATOM 689 C CA . ASN A 1 86 ? 3.607 -12.273 -15.914 1 92.19 86 ASN A CA 1
ATOM 690 C C . ASN A 1 86 ? 2.121 -12.539 -15.703 1 92.19 86 ASN A C 1
ATOM 692 O O . ASN A 1 86 ? 1.711 -13.695 -15.539 1 92.19 86 ASN A O 1
ATOM 696 N N . MET A 1 87 ? 1.421 -11.461 -15.562 1 88.81 87 MET A N 1
ATOM 697 C CA . MET A 1 87 ? -0.022 -11.609 -15.398 1 88.81 87 MET A CA 1
ATOM 698 C C . MET A 1 87 ? -0.73 -11.602 -16.75 1 88.81 87 MET A C 1
ATOM 700 O O . MET A 1 87 ? -0.422 -10.773 -17.609 1 88.81 87 MET A O 1
ATOM 704 N N . THR A 1 88 ? -1.476 -12.578 -16.906 1 80.75 88 THR A N 1
ATOM 705 C CA . THR A 1 88 ? -2.25 -12.641 -18.141 1 80.75 88 THR A CA 1
ATOM 706 C C . THR A 1 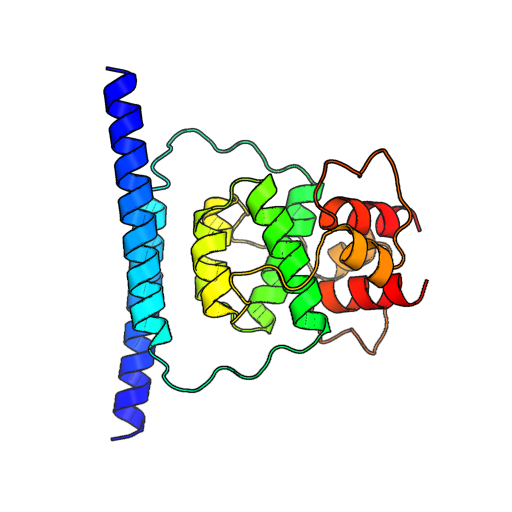88 ? -3.439 -11.695 -18.094 1 80.75 88 THR A C 1
ATOM 708 O O . THR A 1 88 ? -4.004 -11.461 -17.016 1 80.75 88 THR A O 1
ATOM 711 N N . GLU A 1 89 ? -3.713 -11.242 -19.172 1 73.06 89 GLU A N 1
ATOM 712 C CA . GLU A 1 89 ? -4.844 -10.32 -19.25 1 73.06 89 GLU A CA 1
ATOM 713 C C . GLU A 1 89 ? -6.16 -11.039 -18.953 1 73.06 89 GLU A C 1
ATOM 715 O O . GLU A 1 89 ? -6.531 -11.984 -19.656 1 73.06 89 GLU A O 1
ATOM 720 N N . ASP A 1 90 ? -6.582 -10.906 -17.781 1 77.75 90 ASP A N 1
ATOM 721 C CA . ASP A 1 90 ? -7.934 -11.328 -17.438 1 77.75 90 ASP A CA 1
ATOM 722 C C . ASP A 1 90 ? -8.914 -10.164 -17.547 1 77.75 90 ASP A C 1
ATOM 724 O O . ASP A 1 90 ? -8.781 -9.164 -16.828 1 77.75 90 ASP A O 1
ATOM 728 N N . PRO A 1 91 ? -9.773 -10.336 -18.484 1 81.38 91 PRO A N 1
ATOM 729 C CA . PRO A 1 91 ? -10.711 -9.234 -18.719 1 81.38 91 PRO A CA 1
ATOM 730 C C . PRO A 1 91 ? -11.469 -8.82 -17.453 1 81.38 91 PRO A C 1
ATOM 732 O O . PRO A 1 91 ? -11.898 -7.672 -17.344 1 81.38 91 PRO A O 1
ATOM 735 N N . ARG A 1 92 ? -11.602 -9.781 -16.609 1 82 92 ARG A N 1
ATOM 736 C CA . ARG A 1 92 ? -12.352 -9.508 -15.391 1 82 92 ARG A CA 1
ATOM 737 C C . ARG A 1 92 ? -11.617 -8.5 -14.516 1 82 92 ARG A C 1
ATOM 739 O O . ARG A 1 92 ? -12.227 -7.855 -13.656 1 82 92 ARG A O 1
ATOM 746 N N . PHE A 1 93 ? -10.367 -8.406 -14.828 1 84 93 PHE A N 1
ATOM 747 C CA . PHE A 1 93 ? -9.562 -7.629 -13.891 1 84 93 PHE A CA 1
ATOM 748 C C . PHE A 1 93 ? -8.906 -6.445 -14.594 1 84 93 PHE A C 1
ATOM 750 O O . PHE A 1 93 ? -8.039 -5.781 -14.023 1 84 93 PHE A O 1
ATOM 757 N N . THR A 1 94 ? -9.344 -6.156 -15.711 1 85.19 94 THR A N 1
ATOM 758 C CA . THR A 1 94 ? -8.695 -5.117 -16.5 1 85.19 94 THR A CA 1
ATOM 759 C C . THR A 1 94 ? -9.031 -3.732 -15.953 1 85.19 94 THR A C 1
ATOM 761 O O . THR A 1 94 ? -8.273 -2.779 -16.156 1 85.19 94 THR A O 1
ATOM 764 N N . HIS A 1 95 ? -10.109 -3.6 -15.211 1 88.25 95 HIS A N 1
ATOM 765 C CA . HIS A 1 95 ? -10.547 -2.285 -14.766 1 88.25 95 HIS A CA 1
ATOM 766 C C . HIS A 1 95 ? -10.305 -2.1 -13.273 1 88.25 95 HIS A C 1
ATOM 768 O O . HIS A 1 95 ? -10.781 -1.133 -12.68 1 88.25 95 HIS A O 1
ATOM 774 N N . VAL A 1 96 ? -9.703 -3.043 -12.719 1 92.94 96 VAL A N 1
ATOM 775 C CA . VAL A 1 96 ? -9.406 -2.959 -11.289 1 92.94 96 VAL A CA 1
ATOM 776 C C . VAL A 1 96 ? -7.891 -2.945 -11.078 1 92.94 96 VAL A C 1
ATOM 778 O O . VAL A 1 96 ? -7.129 -3.32 -11.977 1 92.94 96 VAL A O 1
ATOM 781 N N . PRO A 1 97 ? -7.504 -2.441 -9.898 1 95.81 97 PRO A N 1
ATOM 782 C CA . PRO A 1 97 ? -6.066 -2.447 -9.617 1 95.81 97 PRO A CA 1
ATOM 783 C C . PRO A 1 97 ? -5.445 -3.838 -9.75 1 95.81 97 PRO A C 1
ATOM 785 O O . PRO A 1 97 ? -6.094 -4.84 -9.43 1 95.81 97 PRO A O 1
ATOM 788 N N . LEU A 1 98 ? -4.203 -3.848 -10.172 1 95.75 98 LEU A N 1
ATOM 789 C CA . LEU A 1 98 ? -3.484 -5.098 -10.391 1 95.75 98 LEU A CA 1
ATOM 790 C C . LEU A 1 98 ? -3.395 -5.906 -9.094 1 95.75 98 LEU A C 1
ATOM 792 O O . LEU A 1 98 ? -3.389 -7.137 -9.133 1 95.75 98 LEU A O 1
ATOM 796 N N . LEU A 1 99 ? -3.357 -5.238 -7.969 1 96.75 99 LEU A N 1
ATOM 797 C CA . LEU A 1 99 ? -3.277 -5.934 -6.691 1 96.75 99 LEU A CA 1
ATOM 798 C C . LEU A 1 99 ? -4.461 -6.879 -6.512 1 96.75 99 LEU A C 1
ATOM 800 O O . LEU A 1 99 ? -4.316 -7.957 -5.93 1 96.75 99 LEU A O 1
ATOM 804 N N . TYR A 1 100 ? -5.621 -6.473 -7.023 1 96.06 100 TYR A N 1
ATOM 805 C CA . TYR A 1 100 ? -6.781 -7.355 -6.953 1 96.06 100 TYR A CA 1
ATOM 806 C C . TYR A 1 100 ? -6.566 -8.609 -7.797 1 96.06 100 TYR A C 1
ATOM 808 O O . TYR A 1 100 ? -6.879 -9.719 -7.355 1 96.06 100 TYR A O 1
ATOM 816 N N . SER A 1 101 ? -6.09 -8.398 -8.977 1 94.19 101 SER A N 1
ATOM 817 C CA . SER A 1 101 ? -5.836 -9.516 -9.875 1 94.19 101 SER A CA 1
ATOM 818 C C . SER A 1 101 ? -4.766 -10.445 -9.32 1 94.19 101 SER A C 1
ATOM 820 O O . SER A 1 101 ? -4.859 -11.672 -9.461 1 94.19 101 SER A O 1
ATOM 822 N N . MET A 1 102 ? -3.729 -9.891 -8.75 1 95 102 MET A N 1
ATOM 823 C CA . MET A 1 102 ? -2.648 -10.672 -8.156 1 95 102 MET A CA 1
ATOM 824 C C . MET A 1 102 ? -3.174 -11.57 -7.039 1 95 102 MET A C 1
ATOM 826 O O . MET A 1 102 ? -2.875 -12.766 -7 1 95 102 MET A O 1
ATOM 830 N N . VAL A 1 103 ? -3.953 -10.969 -6.152 1 95.12 103 VAL A N 1
ATOM 831 C CA . VAL A 1 103 ? -4.527 -11.711 -5.035 1 95.12 103 VAL A CA 1
ATOM 832 C C . VAL A 1 103 ? -5.449 -12.812 -5.559 1 95.12 103 VAL A C 1
ATOM 834 O O . VAL A 1 103 ? -5.383 -13.953 -5.105 1 95.12 103 VAL A O 1
ATOM 837 N N . ALA A 1 104 ? -6.27 -12.469 -6.516 1 92.69 104 ALA A N 1
ATOM 838 C CA . ALA A 1 104 ? -7.199 -13.43 -7.102 1 92.69 104 ALA A CA 1
ATOM 839 C C . ALA A 1 104 ? -6.449 -14.586 -7.766 1 92.69 104 ALA A C 1
ATOM 841 O O . ALA A 1 104 ? -6.824 -15.75 -7.617 1 92.69 104 ALA A O 1
ATOM 842 N N . SER A 1 105 ? -5.461 -14.242 -8.508 1 90.69 105 SER A N 1
ATOM 843 C CA . SER A 1 105 ? -4.68 -15.25 -9.211 1 90.69 105 SER A CA 1
ATOM 844 C C . SER A 1 105 ? -4 -16.203 -8.242 1 90.69 105 SER A C 1
ATOM 846 O O . SER A 1 105 ? -3.957 -17.406 -8.477 1 90.69 105 SER A O 1
ATOM 848 N N . LEU A 1 106 ? -3.471 -15.711 -7.199 1 91.75 106 LEU A N 1
ATOM 849 C CA . LEU A 1 106 ? -2.77 -16.531 -6.211 1 91.75 106 LEU A CA 1
ATOM 850 C C . LEU A 1 106 ? -3.75 -17.391 -5.434 1 91.75 106 LEU A C 1
ATOM 852 O O . LEU A 1 106 ? -3.426 -18.531 -5.07 1 91.75 106 LEU A O 1
ATOM 856 N N . GLN A 1 107 ? -4.902 -16.812 -5.195 1 91.19 107 GLN A N 1
ATOM 857 C CA . GLN A 1 107 ? -5.922 -17.594 -4.492 1 91.19 107 GLN A CA 1
ATOM 858 C C . GLN A 1 107 ? -6.383 -18.781 -5.332 1 91.19 107 GLN A C 1
ATOM 860 O O . GLN A 1 107 ? -6.789 -19.812 -4.793 1 91.19 107 GLN A O 1
ATOM 865 N N . GLN A 1 108 ? -6.312 -18.641 -6.625 1 86.19 108 GLN A N 1
ATOM 866 C CA . GLN A 1 108 ? -6.797 -19.656 -7.539 1 86.19 108 GLN A CA 1
ATOM 867 C C . GLN A 1 108 ? -5.703 -20.672 -7.859 1 86.19 108 GLN A C 1
ATOM 869 O O . GLN A 1 108 ? -5.98 -21.734 -8.414 1 86.19 108 GLN A O 1
ATOM 874 N N . SER A 1 109 ? -4.48 -20.391 -7.621 1 79.12 109 SER A N 1
ATOM 875 C CA . SER A 1 109 ? -3.398 -21.328 -7.906 1 79.12 109 SER A CA 1
ATOM 876 C C . SER A 1 109 ? -3.354 -22.453 -6.879 1 79.12 109 SER A C 1
ATOM 878 O O . SER A 1 109 ? -3.785 -22.281 -5.738 1 79.12 109 SER A O 1
ATOM 880 N N . VAL B 1 1 ? 25.438 17.156 20.484 1 48.41 1 VAL B N 1
ATOM 881 C CA . VAL B 1 1 ? 24.797 17.922 19.422 1 48.41 1 VAL B CA 1
ATOM 882 C C . VAL B 1 1 ? 24 17 18.5 1 48.41 1 VAL B C 1
ATOM 884 O O . VAL B 1 1 ? 22.859 17.281 18.141 1 48.41 1 VAL B O 1
ATOM 887 N N . LEU B 1 2 ? 24.609 15.758 18.266 1 48.81 2 LEU B N 1
ATOM 888 C CA . LEU B 1 2 ? 24.016 14.812 17.344 1 48.81 2 LEU B CA 1
ATOM 889 C C . LEU B 1 2 ? 22.781 14.148 17.938 1 48.81 2 LEU B C 1
ATOM 891 O O . LEU B 1 2 ? 21.781 13.945 17.25 1 48.81 2 LEU B O 1
ATOM 895 N N . LYS B 1 3 ? 22.844 13.914 19.281 1 52.69 3 LYS B N 1
ATOM 896 C CA . LYS B 1 3 ? 21.734 13.242 19.953 1 52.69 3 LYS B CA 1
ATOM 897 C C . LYS B 1 3 ? 20.516 14.156 20.062 1 52.69 3 LYS B C 1
ATOM 899 O O . LYS B 1 3 ? 19.375 13.695 19.969 1 52.69 3 LYS B O 1
ATOM 904 N N . ASP B 1 4 ? 20.812 15.375 20.359 1 55.19 4 ASP B N 1
ATOM 905 C CA . ASP B 1 4 ? 19.719 16.328 20.5 1 55.19 4 ASP B CA 1
ATOM 906 C C . ASP B 1 4 ? 18.953 16.484 19.188 1 55.19 4 ASP B C 1
ATOM 908 O O . ASP B 1 4 ? 17.734 16.672 19.203 1 55.19 4 ASP B O 1
ATOM 912 N N . THR B 1 5 ? 19.672 16.406 18.078 1 54.75 5 THR B N 1
ATOM 913 C CA . THR B 1 5 ? 19.047 16.562 16.766 1 54.75 5 THR B CA 1
ATOM 914 C C . THR B 1 5 ? 18.156 15.352 16.453 1 54.75 5 THR B C 1
ATOM 916 O O . THR B 1 5 ? 17.078 15.5 15.891 1 54.75 5 THR B O 1
ATOM 919 N N . LEU B 1 6 ? 18.641 14.227 17.016 1 51.47 6 LEU B N 1
ATOM 920 C CA . LEU B 1 6 ? 17.844 13.031 16.781 1 51.47 6 LEU B CA 1
ATOM 921 C C . LEU B 1 6 ? 16.547 13.078 17.594 1 51.47 6 LEU B C 1
ATOM 923 O O . LEU B 1 6 ? 15.484 12.688 17.094 1 51.47 6 LEU B O 1
ATOM 927 N N . ALA B 1 7 ? 16.688 13.484 18.828 1 54.22 7 ALA B N 1
ATOM 928 C CA . ALA B 1 7 ? 15.516 13.609 19.688 1 54.22 7 ALA B CA 1
ATOM 929 C C . ALA B 1 7 ? 14.516 14.617 19.125 1 54.22 7 ALA B C 1
ATOM 931 O O . ALA B 1 7 ? 13.305 14.406 19.203 1 54.22 7 ALA B O 1
ATOM 932 N N . ALA B 1 8 ? 15.07 15.586 18.641 1 54.69 8 ALA B N 1
ATOM 933 C CA . ALA B 1 8 ? 14.195 16.609 18.062 1 54.69 8 ALA B CA 1
ATOM 934 C C . ALA B 1 8 ? 13.477 16.078 16.828 1 54.69 8 ALA B C 1
ATOM 936 O O . ALA B 1 8 ? 12.297 16.359 16.625 1 54.69 8 ALA B O 1
ATOM 937 N N . ARG B 1 9 ? 14.234 15.219 16.219 1 54.84 9 ARG B N 1
ATOM 938 C CA . ARG B 1 9 ? 13.648 14.609 15.031 1 54.84 9 ARG B CA 1
ATOM 939 C C . ARG B 1 9 ? 12.562 13.609 15.406 1 54.84 9 ARG B C 1
ATOM 941 O O . ARG B 1 9 ? 11.523 13.547 14.758 1 54.84 9 ARG B O 1
ATOM 948 N N . GLY B 1 10 ? 12.875 12.914 16.469 1 52.97 10 GLY B N 1
ATOM 949 C CA . GLY B 1 10 ? 11.859 12.008 16.984 1 52.97 10 GLY B CA 1
ATOM 950 C C . GLY B 1 10 ? 10.586 12.719 17.391 1 52.97 10 GLY B C 1
ATOM 951 O O . GLY B 1 10 ? 9.484 12.25 17.109 1 52.97 10 GLY B O 1
ATOM 952 N N . SER B 1 11 ? 10.844 13.781 18.125 1 56.78 11 SER B N 1
ATOM 953 C CA . SER B 1 11 ? 9.711 14.562 18.609 1 56.78 11 SER B CA 1
ATOM 954 C C . SER B 1 11 ? 8.922 15.156 17.438 1 56.78 11 SER B C 1
ATOM 956 O O . SER B 1 11 ? 7.688 15.156 17.453 1 56.78 11 SER B O 1
ATOM 958 N N . LEU B 1 12 ? 9.625 15.555 16.578 1 53.56 12 LEU B N 1
ATOM 959 C CA . LEU B 1 12 ? 8.938 16.141 15.43 1 53.56 12 LEU B CA 1
ATOM 960 C C . LEU B 1 12 ? 8.141 15.078 14.68 1 53.56 12 LEU B C 1
ATOM 962 O O . LEU B 1 12 ? 7.031 15.344 14.211 1 53.56 12 LEU B O 1
ATOM 966 N N . ASP B 1 13 ? 8.75 13.852 14.711 1 52.69 13 ASP B N 1
ATOM 967 C CA . ASP B 1 13 ? 8.031 12.742 14.086 1 52.69 13 ASP B CA 1
ATOM 968 C C . ASP B 1 13 ? 6.727 12.445 14.82 1 52.69 13 ASP B C 1
ATOM 970 O O . ASP B 1 13 ? 5.707 12.156 14.195 1 52.69 13 ASP B O 1
ATOM 974 N N . GLN B 1 14 ? 6.828 12.492 16.016 1 53.41 14 GLN B N 1
ATOM 975 C CA . GLN B 1 14 ? 5.641 12.281 16.844 1 53.41 14 GLN B CA 1
ATOM 976 C C . GLN B 1 14 ? 4.629 13.406 16.641 1 53.41 14 GLN B C 1
ATOM 978 O O . GLN B 1 14 ? 3.424 13.164 16.594 1 53.41 14 GLN B O 1
ATOM 983 N N . ILE B 1 15 ? 5.102 14.555 16.656 1 55.19 15 ILE B N 1
ATOM 984 C CA . ILE B 1 15 ? 4.211 15.695 16.438 1 55.19 15 ILE B CA 1
ATOM 985 C C . ILE B 1 15 ? 3.574 15.594 15.055 1 55.19 15 ILE B C 1
ATOM 987 O O . ILE B 1 15 ? 2.365 15.797 14.906 1 55.19 15 ILE B O 1
ATOM 991 N N . LYS B 1 16 ? 4.312 15.141 14.258 1 54 16 LYS B N 1
ATOM 992 C CA . LYS B 1 16 ? 3.834 14.93 12.891 1 54 16 LYS B CA 1
ATOM 993 C C . LYS B 1 16 ? 2.74 13.867 12.852 1 54 16 LYS B C 1
ATOM 995 O O . LYS B 1 16 ? 1.702 14.055 12.219 1 54 16 LYS B O 1
ATOM 1000 N N . ALA B 1 17 ? 3.027 12.805 13.422 1 55.03 17 ALA B N 1
ATOM 1001 C CA . ALA B 1 17 ? 2.045 11.727 13.523 1 55.03 17 ALA B CA 1
ATOM 1002 C C . ALA B 1 17 ? 0.744 12.227 14.141 1 55.03 17 ALA B C 1
ATOM 1004 O O . ALA B 1 17 ? -0.344 11.898 13.664 1 55.03 17 ALA B O 1
ATOM 1005 N N . ARG B 1 18 ? 0.971 13 15.094 1 54.59 18 ARG B N 1
ATOM 1006 C CA . ARG B 1 18 ? -0.205 13.516 15.789 1 54.59 18 ARG B CA 1
ATOM 1007 C C . ARG B 1 18 ? -0.984 14.484 14.914 1 54.59 18 ARG B C 1
ATOM 1009 O O . ARG B 1 18 ? -2.215 14.43 14.852 1 54.59 18 ARG B O 1
ATOM 1016 N N . ILE B 1 19 ? -0.312 15.398 14.383 1 57.06 19 ILE B N 1
ATOM 1017 C CA . ILE B 1 19 ? -0.976 16.344 13.5 1 57.06 19 ILE B CA 1
ATOM 1018 C C . ILE B 1 19 ? -1.682 15.609 12.367 1 57.06 19 ILE B C 1
ATOM 1020 O O . ILE B 1 19 ? -2.844 15.891 12.062 1 57.06 19 ILE B O 1
ATOM 1024 N N . ARG B 1 20 ? -1.05 14.625 11.875 1 52.94 20 ARG B N 1
ATOM 1025 C CA . ARG B 1 20 ? -1.658 13.805 10.836 1 52.94 20 ARG B CA 1
ATOM 1026 C C . ARG B 1 20 ? -2.914 13.109 11.352 1 52.94 20 ARG B C 1
ATOM 1028 O O . ARG B 1 20 ? -3.941 13.094 10.664 1 52.94 20 ARG B O 1
ATOM 1035 N N . ALA B 1 21 ? -2.646 12.609 12.43 1 54.91 21 ALA B N 1
ATOM 1036 C CA . ALA B 1 21 ? -3.795 11.953 13.047 1 54.91 21 ALA B CA 1
ATOM 1037 C C . ALA B 1 21 ? -4.945 12.93 13.25 1 54.91 21 ALA B C 1
ATOM 1039 O O . ALA B 1 21 ? -6.109 12.594 13.016 1 54.91 21 ALA B O 1
ATOM 1040 N N . GLU B 1 22 ? -4.613 14.031 13.719 1 53.59 22 GLU B N 1
ATOM 1041 C CA . GLU B 1 22 ? -5.629 15.047 13.961 1 53.59 22 GLU B CA 1
ATOM 1042 C C . GLU B 1 22 ? -6.281 15.5 12.664 1 53.59 22 GLU B C 1
ATOM 1044 O O . GLU B 1 22 ? -7.492 15.734 12.617 1 53.59 22 GLU B O 1
ATOM 1049 N N . ILE B 1 23 ? -5.531 15.703 11.773 1 54.62 23 ILE B N 1
ATOM 1050 C CA . ILE B 1 23 ? -6.035 16.078 10.461 1 54.62 23 ILE B CA 1
ATOM 1051 C C . ILE B 1 23 ? -6.938 14.969 9.922 1 54.62 23 ILE B C 1
ATOM 1053 O O . ILE B 1 23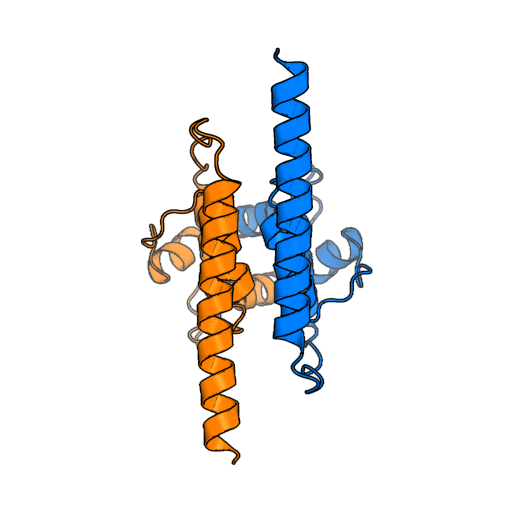 ? -8.023 15.242 9.406 1 54.62 23 ILE B O 1
ATOM 1057 N N . PHE B 1 24 ? -6.375 13.844 10.047 1 51.03 24 PHE B N 1
ATOM 1058 C CA . PHE B 1 24 ? -7.199 12.719 9.617 1 51.03 24 PHE B CA 1
ATOM 1059 C C . PHE B 1 24 ? -8.523 12.703 10.375 1 51.03 24 PHE B C 1
ATOM 1061 O O . PHE B 1 24 ? -9.578 12.469 9.781 1 51.03 24 PHE B O 1
ATOM 1068 N N . ALA B 1 25 ? -8.242 12.789 11.617 1 51.38 25 ALA B N 1
ATOM 1069 C CA . ALA B 1 25 ? -9.43 12.812 12.469 1 51.38 25 ALA B CA 1
ATOM 1070 C C . ALA B 1 25 ? -10.375 13.938 12.07 1 51.38 25 ALA B C 1
ATOM 1072 O O . ALA B 1 25 ? -11.594 13.766 12.062 1 51.38 25 ALA B O 1
ATOM 1073 N N . ALA B 1 26 ? -9.867 15.016 11.977 1 52.16 26 ALA B N 1
ATOM 1074 C CA . ALA B 1 26 ? -10.672 16.188 11.633 1 52.16 26 ALA B CA 1
ATOM 1075 C C . ALA B 1 26 ? -11.281 16.047 10.242 1 52.16 26 ALA B C 1
ATOM 1077 O O . ALA B 1 26 ? -12.383 16.547 9.984 1 52.16 26 ALA B O 1
ATOM 1078 N N . LEU B 1 27 ? -10.492 15.594 9.461 1 49.38 27 LEU B N 1
ATOM 1079 C CA . LEU B 1 27 ? -10.922 15.43 8.078 1 49.38 27 LEU B CA 1
ATOM 1080 C C . LEU B 1 27 ? -11.875 14.242 7.945 1 49.38 27 LEU B C 1
ATOM 1082 O O . LEU B 1 27 ? -12.742 14.234 7.062 1 49.38 27 LEU B O 1
ATOM 1086 N N . ASP B 1 28 ? -11.422 13.18 8.547 1 50.47 28 ASP B N 1
ATOM 1087 C CA . ASP B 1 28 ? -12.367 12.062 8.602 1 50.47 28 ASP B CA 1
ATOM 1088 C C . ASP B 1 28 ? -13.672 12.477 9.273 1 50.47 28 ASP B C 1
ATOM 1090 O O . ASP B 1 28 ? -13.93 12.117 10.422 1 50.47 28 ASP B O 1
ATOM 1094 N N . ASP B 1 29 ? -13.758 13.719 9.453 1 46.5 29 ASP B N 1
ATOM 1095 C CA . ASP B 1 29 ? -15.086 14.055 9.961 1 46.5 29 ASP B CA 1
ATOM 1096 C C . ASP B 1 29 ? -16.156 13.141 9.359 1 46.5 29 ASP B C 1
ATOM 1098 O O . ASP B 1 29 ? -17.344 13.414 9.461 1 46.5 29 ASP B O 1
ATOM 1102 N N . GLN B 1 30 ? -15.969 12.586 8.188 1 46.72 30 GLN B N 1
ATOM 1103 C CA . GLN B 1 30 ? -17.219 12.031 7.676 1 46.72 30 GLN B CA 1
ATOM 1104 C C . GLN B 1 30 ? -17.812 11.008 8.648 1 46.72 30 GLN B C 1
ATOM 1106 O O . GLN B 1 30 ? -17.203 9.969 8.906 1 46.72 30 GLN B O 1
ATOM 1111 N N . ASP B 1 31 ? -18.359 11.469 9.625 1 47.97 31 ASP B N 1
ATOM 1112 C CA . ASP B 1 31 ? -19.406 10.766 10.359 1 47.97 31 ASP B CA 1
ATOM 1113 C C . ASP B 1 31 ? -20.109 9.75 9.469 1 47.97 31 ASP B C 1
ATOM 1115 O O . ASP B 1 31 ? -21.188 9.242 9.82 1 47.97 31 ASP B O 1
ATOM 1119 N N . VAL B 1 32 ? -19.938 9.883 8.141 1 52.94 32 VAL B N 1
ATOM 1120 C CA . VAL B 1 32 ? -20.656 8.852 7.41 1 52.94 32 VAL B CA 1
ATOM 1121 C C . VAL B 1 32 ? -19.953 7.508 7.574 1 52.94 32 VAL B C 1
ATOM 1123 O O . VAL B 1 32 ? -18.75 7.402 7.371 1 52.94 32 VAL B O 1
ATOM 1126 N N . PRO B 1 33 ? -20.5 6.672 8.258 1 57.59 33 PRO B N 1
ATOM 1127 C CA . PRO B 1 33 ? -19.953 5.32 8.383 1 57.59 33 PRO B CA 1
ATOM 1128 C C . PRO B 1 33 ? -19.312 4.82 7.086 1 57.59 33 PRO B C 1
ATOM 1130 O O . PRO B 1 33 ? -19.906 4.934 6.012 1 57.59 33 PRO B O 1
ATOM 1133 N N . LYS B 1 34 ? -17.969 4.75 7.047 1 66.94 34 LYS B N 1
ATOM 1134 C CA . LYS B 1 34 ? -17.328 4.152 5.883 1 66.94 34 LYS B CA 1
ATOM 1135 C C . LYS B 1 34 ? -17.891 2.768 5.582 1 66.94 34 LYS B C 1
ATOM 1137 O O . LYS B 1 34 ? -18.25 2.031 6.5 1 66.94 34 LYS B O 1
ATOM 1142 N N . PRO B 1 35 ? -18.141 2.572 4.281 1 73.19 35 PRO B N 1
ATOM 1143 C CA . PRO B 1 35 ? -18.578 1.219 3.938 1 73.19 35 PRO B CA 1
ATOM 1144 C C . PRO B 1 35 ? -17.641 0.141 4.453 1 73.19 35 PRO B C 1
ATOM 1146 O O . PRO B 1 35 ? -16.438 0.382 4.578 1 73.19 35 PRO B O 1
ATOM 1149 N N . LYS B 1 36 ? -18.25 -0.878 4.816 1 86.31 36 LYS B N 1
ATOM 1150 C CA . LYS B 1 36 ? -17.484 -2.033 5.258 1 86.31 36 LYS B CA 1
ATOM 1151 C C . LYS B 1 36 ? -16.516 -2.498 4.168 1 86.31 36 LYS B C 1
ATOM 1153 O O . LYS B 1 36 ? -16.875 -2.52 2.988 1 86.31 36 LYS B O 1
ATOM 1158 N N . LEU B 1 37 ? -15.352 -2.695 4.574 1 92.62 37 LEU B N 1
ATOM 1159 C CA . LEU B 1 37 ? -14.336 -3.203 3.658 1 92.62 37 LEU B CA 1
ATOM 1160 C C . LEU B 1 37 ? -14.664 -4.625 3.219 1 92.62 37 LEU B C 1
ATOM 1162 O O . LEU B 1 37 ? -15.125 -5.441 4.023 1 92.62 37 LEU B O 1
ATOM 1166 N N . SER B 1 38 ? -14.57 -4.902 1.905 1 93.69 38 SER B N 1
ATOM 1167 C CA . SER B 1 38 ? -14.68 -6.273 1.42 1 93.69 38 SER B CA 1
ATOM 1168 C C . SER B 1 38 ? -13.539 -7.137 1.935 1 93.69 38 SER B C 1
ATOM 1170 O O . SER B 1 38 ? -12.531 -6.617 2.424 1 93.69 38 SER B O 1
ATOM 1172 N N . ASN B 1 39 ? -13.695 -8.391 1.908 1 93 39 ASN B N 1
ATOM 1173 C CA . ASN B 1 39 ? -12.633 -9.305 2.312 1 93 39 ASN B CA 1
ATOM 1174 C C . ASN B 1 39 ? -11.352 -9.062 1.521 1 93 39 ASN B C 1
ATOM 1176 O O . ASN B 1 39 ? -10.25 -9.102 2.082 1 93 39 ASN B O 1
ATOM 1180 N N . GLU B 1 40 ? -11.508 -8.82 0.223 1 94.5 40 GLU B N 1
ATOM 1181 C CA . GLU B 1 40 ? -10.359 -8.555 -0.635 1 94.5 40 GLU B CA 1
ATOM 1182 C C . GLU B 1 40 ? -9.625 -7.297 -0.19 1 94.5 40 GLU B C 1
ATOM 1184 O O . GLU B 1 40 ? -8.391 -7.27 -0.157 1 94.5 40 GLU B O 1
ATOM 1189 N N . ASN B 1 41 ? -10.367 -6.348 0.141 1 96.69 41 ASN B N 1
ATOM 1190 C CA . ASN B 1 41 ? -9.758 -5.113 0.626 1 96.69 41 ASN B CA 1
ATOM 1191 C C . ASN B 1 41 ? -9.039 -5.328 1.952 1 96.69 41 ASN B C 1
ATOM 1193 O O . ASN B 1 41 ? -7.953 -4.777 2.17 1 96.69 41 ASN B O 1
ATOM 1197 N N . LEU B 1 42 ? -9.68 -6.105 2.811 1 96.81 42 LEU B N 1
ATOM 1198 C CA . LEU B 1 42 ? -9.047 -6.406 4.094 1 96.81 42 LEU B CA 1
ATOM 1199 C C . LEU B 1 42 ? -7.703 -7.094 3.893 1 96.81 42 LEU B C 1
ATOM 1201 O O . LEU B 1 42 ? -6.719 -6.746 4.547 1 96.81 42 LEU B O 1
ATOM 1205 N N . ILE B 1 43 ? -7.637 -7.957 2.969 1 96.69 43 ILE B N 1
ATOM 1206 C CA . ILE B 1 43 ? -6.426 -8.711 2.686 1 96.69 43 ILE B CA 1
ATOM 1207 C C . ILE B 1 43 ? -5.367 -7.793 2.084 1 96.69 43 ILE B C 1
ATOM 1209 O O . ILE B 1 43 ? -4.238 -7.73 2.574 1 96.69 43 ILE B O 1
ATOM 1213 N N . ILE B 1 44 ? -5.738 -7.02 1.103 1 97.94 44 ILE B N 1
ATOM 1214 C CA . ILE B 1 44 ? -4.809 -6.133 0.409 1 97.94 44 ILE B CA 1
ATOM 1215 C C . ILE B 1 44 ? -4.293 -5.066 1.373 1 97.94 44 ILE B C 1
ATOM 1217 O O . ILE B 1 44 ? -3.1 -4.758 1.386 1 97.94 44 ILE B O 1
ATOM 1221 N N . ASN B 1 45 ? -5.199 -4.57 2.191 1 98 45 ASN B N 1
ATOM 1222 C CA . ASN B 1 45 ? -4.789 -3.566 3.166 1 98 45 ASN B CA 1
ATOM 1223 C C . ASN B 1 45 ? -3.771 -4.125 4.156 1 98 45 ASN B C 1
ATOM 1225 O O . ASN B 1 45 ? -2.854 -3.418 4.574 1 98 45 ASN B O 1
ATOM 1229 N N . GLU B 1 46 ? -3.943 -5.348 4.555 1 97.5 46 GLU B N 1
ATOM 1230 C CA . GLU B 1 46 ? -2.98 -5.965 5.461 1 97.5 46 GLU B CA 1
ATOM 1231 C C . GLU B 1 46 ? -1.635 -6.18 4.773 1 97.5 46 GLU B C 1
ATOM 1233 O O . GLU B 1 46 ? -0.583 -6.062 5.406 1 97.5 46 GLU B O 1
ATOM 1238 N N . LEU B 1 47 ? -1.672 -6.5 3.502 1 97.44 47 LEU B N 1
ATOM 1239 C CA . LEU B 1 47 ? -0.44 -6.633 2.732 1 97.44 47 LEU B CA 1
ATOM 1240 C C . LEU B 1 47 ? 0.309 -5.305 2.67 1 97.44 47 LEU B C 1
ATOM 1242 O O . LEU B 1 47 ? 1.527 -5.266 2.855 1 97.44 47 LEU B O 1
ATOM 1246 N N . ILE B 1 48 ? -0.413 -4.242 2.469 1 98.44 48 ILE B N 1
ATOM 1247 C CA . ILE B 1 48 ? 0.166 -2.906 2.375 1 98.44 48 ILE B CA 1
ATOM 1248 C C . ILE B 1 48 ? 0.678 -2.471 3.746 1 98.44 48 ILE B C 1
ATOM 1250 O O . ILE B 1 48 ? 1.767 -1.902 3.857 1 98.44 48 ILE B O 1
ATOM 1254 N N . ARG B 1 49 ? -0.095 -2.789 4.777 1 97.88 49 ARG B N 1
ATOM 1255 C CA . ARG B 1 49 ? 0.338 -2.492 6.137 1 97.88 49 ARG B CA 1
ATOM 1256 C C . ARG B 1 49 ? 1.68 -3.15 6.441 1 97.88 49 ARG B C 1
ATOM 1258 O O . ARG B 1 49 ? 2.6 -2.498 6.941 1 97.88 49 ARG B O 1
ATOM 1265 N N . GLU B 1 50 ? 1.805 -4.402 6.148 1 97.12 50 GLU B N 1
ATOM 1266 C CA . GLU B 1 50 ? 3.057 -5.121 6.367 1 97.12 50 GLU B CA 1
ATOM 1267 C C . GLU B 1 50 ? 4.203 -4.484 5.59 1 97.12 50 GLU B C 1
ATOM 1269 O O . GLU B 1 50 ? 5.309 -4.328 6.113 1 97.12 50 GLU B O 1
ATOM 1274 N N . TYR B 1 51 ? 3.973 -4.121 4.395 1 97.75 51 TYR B N 1
ATOM 1275 C CA . TYR B 1 51 ? 4.961 -3.494 3.525 1 97.75 51 TYR B CA 1
ATOM 1276 C C . TYR B 1 51 ? 5.418 -2.158 4.098 1 97.75 51 TYR B C 1
ATOM 1278 O O . TYR B 1 51 ? 6.617 -1.865 4.129 1 97.75 51 TYR B O 1
ATOM 1286 N N . PHE B 1 52 ? 4.473 -1.379 4.559 1 96 52 PHE B N 1
ATOM 1287 C CA . PHE B 1 52 ? 4.781 -0.068 5.117 1 96 52 PHE B CA 1
ATOM 1288 C C . PHE B 1 52 ? 5.582 -0.203 6.406 1 96 52 PHE B C 1
ATOM 1290 O O . PHE B 1 52 ? 6.562 0.518 6.609 1 9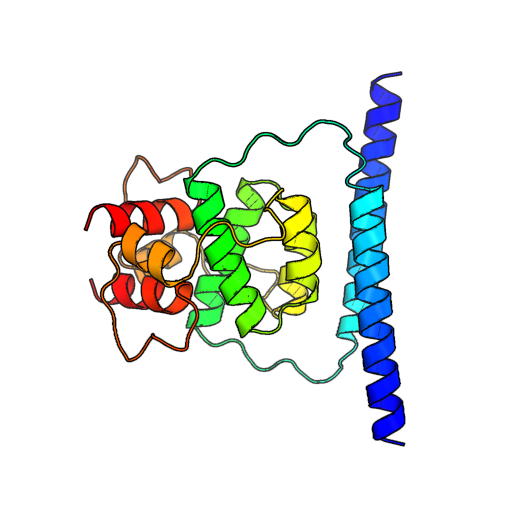6 52 PHE B O 1
ATOM 1297 N N . GLU B 1 53 ? 5.168 -1.146 7.203 1 95.06 53 GLU B N 1
ATOM 1298 C CA . GLU B 1 53 ? 5.883 -1.386 8.453 1 95.06 53 GLU B CA 1
ATOM 1299 C C . GLU B 1 53 ? 7.328 -1.805 8.188 1 95.06 53 GLU B C 1
ATOM 1301 O O . GLU B 1 53 ? 8.25 -1.305 8.836 1 95.06 53 GLU B O 1
ATOM 1306 N N . TYR B 1 54 ? 7.492 -2.641 7.254 1 96.06 54 TYR B N 1
ATOM 1307 C CA . TYR B 1 54 ? 8.805 -3.186 6.938 1 96.06 54 TYR B CA 1
ATOM 1308 C C . TYR B 1 54 ? 9.727 -2.104 6.379 1 96.06 54 TYR B C 1
ATOM 1310 O O . TYR B 1 54 ? 10.906 -2.051 6.715 1 96.06 54 TYR B O 1
ATOM 1318 N N . ASN B 1 55 ? 9.195 -1.224 5.496 1 94.69 55 ASN B N 1
ATOM 1319 C CA . ASN B 1 55 ? 10.016 -0.235 4.805 1 94.69 55 ASN B CA 1
ATOM 1320 C C . ASN B 1 55 ? 10.086 1.078 5.578 1 94.69 55 ASN B C 1
ATOM 1322 O O . ASN B 1 55 ? 10.711 2.037 5.125 1 94.69 55 ASN B O 1
ATOM 1326 N N . GLY B 1 56 ? 9.406 1.163 6.66 1 90.31 56 GLY B N 1
ATOM 1327 C CA . GLY B 1 56 ? 9.492 2.328 7.527 1 90.31 56 GLY B CA 1
ATOM 1328 C C . GLY B 1 56 ? 8.656 3.496 7.035 1 90.31 56 GLY B C 1
ATOM 1329 O O . GLY B 1 56 ? 8.984 4.656 7.301 1 90.31 56 GLY B O 1
ATOM 1330 N N . TYR B 1 57 ? 7.66 3.158 6.289 1 89.5 57 TYR B N 1
ATOM 1331 C CA . TYR B 1 57 ? 6.754 4.211 5.84 1 89.5 57 TYR B CA 1
ATOM 1332 C C . TYR B 1 57 ? 5.688 4.5 6.891 1 89.5 57 TYR B C 1
ATOM 1334 O O . TYR B 1 57 ? 4.496 4.312 6.641 1 89.5 57 TYR B O 1
ATOM 1342 N N . ARG B 1 58 ? 6.137 5.07 7.957 1 85.94 58 ARG B N 1
ATOM 1343 C CA . ARG B 1 58 ? 5.305 5.215 9.148 1 85.94 58 ARG B CA 1
ATOM 1344 C C . ARG B 1 58 ? 4.254 6.305 8.953 1 85.94 58 ARG B C 1
ATOM 1346 O O . ARG B 1 58 ? 3.125 6.18 9.43 1 85.94 58 ARG B O 1
ATOM 1353 N N . HIS B 1 59 ? 4.59 7.324 8.273 1 80.56 59 HIS B N 1
ATOM 1354 C CA . HIS B 1 59 ? 3.627 8.398 8.055 1 80.56 59 HIS B CA 1
ATOM 1355 C C . HIS B 1 59 ? 2.518 7.957 7.105 1 80.56 59 HIS B C 1
ATOM 1357 O O . HIS B 1 59 ? 1.34 8.227 7.352 1 80.56 59 HIS B O 1
ATOM 1363 N N . ALA B 1 60 ? 2.953 7.316 6.094 1 87.12 60 ALA B N 1
ATOM 1364 C CA . ALA B 1 60 ? 1.963 6.793 5.156 1 87.12 60 ALA B CA 1
ATOM 1365 C C . ALA B 1 60 ? 1.029 5.801 5.84 1 87.12 60 ALA B C 1
ATOM 1367 O O . ALA B 1 60 ? -0.186 5.84 5.637 1 87.12 60 ALA B O 1
ATOM 1368 N N . LEU B 1 61 ? 1.6 5.004 6.703 1 89.88 61 LEU B N 1
ATOM 1369 C CA . LEU B 1 61 ? 0.816 4.008 7.43 1 89.88 61 LEU B CA 1
ATOM 1370 C C . LEU B 1 61 ? -0.206 4.684 8.336 1 89.88 61 LEU B C 1
ATOM 1372 O O . LEU B 1 61 ? -1.364 4.262 8.398 1 89.88 61 LEU B O 1
ATOM 1376 N N . SER B 1 62 ? 0.187 5.656 8.969 1 83.12 62 SER B N 1
ATOM 1377 C CA . SER B 1 62 ? -0.651 6.352 9.945 1 83.12 62 SER B CA 1
ATOM 1378 C C . SER B 1 62 ? -1.85 7.008 9.266 1 83.12 62 SER B C 1
ATOM 1380 O O . SER B 1 62 ? -2.908 7.16 9.883 1 83.12 62 SER B O 1
ATOM 1382 N N . VAL B 1 63 ? -1.755 7.34 8.055 1 83.44 63 VAL B N 1
ATOM 1383 C CA . VAL B 1 63 ? -2.832 7.969 7.297 1 83.44 63 VAL B CA 1
ATOM 1384 C C . VAL B 1 63 ? -3.658 6.898 6.582 1 83.44 63 VAL B C 1
ATOM 1386 O O . VAL B 1 63 ? -4.887 7 6.516 1 83.44 63 VAL B O 1
ATOM 1389 N N . PHE B 1 64 ? -3.027 5.891 6.145 1 89.88 64 PHE B N 1
ATOM 1390 C CA . PHE B 1 64 ? -3.654 4.848 5.34 1 89.88 64 PHE B CA 1
ATOM 1391 C C . PHE B 1 64 ? -4.676 4.07 6.164 1 89.88 64 PHE B C 1
ATOM 1393 O O . PHE B 1 64 ? -5.797 3.838 5.711 1 89.88 64 PHE B O 1
ATOM 1400 N N . LEU B 1 65 ? -4.34 3.723 7.328 1 89.5 65 LEU B N 1
ATOM 1401 C CA . LEU B 1 65 ? -5.195 2.842 8.117 1 89.5 65 LEU B CA 1
ATOM 1402 C C . LEU B 1 65 ? -6.516 3.527 8.453 1 89.5 65 LEU B C 1
ATOM 1404 O O . LEU B 1 65 ? -7.59 3.008 8.141 1 89.5 65 LEU B O 1
ATOM 1408 N N . PRO B 1 66 ? -6.488 4.703 8.984 1 83.5 66 PRO B N 1
ATOM 1409 C CA . PRO B 1 66 ? -7.773 5.363 9.234 1 83.5 66 PRO B CA 1
ATOM 1410 C C . PRO B 1 66 ? -8.523 5.703 7.945 1 83.5 66 PRO B C 1
ATOM 1412 O O . PRO B 1 66 ? -9.75 5.566 7.887 1 83.5 66 PRO B O 1
ATOM 1415 N N . GLU B 1 67 ? -7.871 6.086 6.914 1 84.75 67 GLU B N 1
ATOM 1416 C CA . GLU B 1 67 ? -8.508 6.484 5.66 1 84.75 67 GLU B CA 1
ATOM 1417 C C . GLU B 1 67 ? -9.203 5.301 4.992 1 84.75 67 GLU B C 1
ATOM 1419 O O . GLU B 1 67 ? -10.242 5.461 4.355 1 84.75 67 GLU B O 1
ATOM 1424 N N . SER B 1 68 ? -8.594 4.207 5.109 1 90.75 68 SER B N 1
ATOM 1425 C CA . SER B 1 68 ? -9.141 3.016 4.461 1 90.75 68 SER B CA 1
ATOM 1426 C C . SER B 1 68 ? -10.211 2.357 5.32 1 90.75 68 SER B C 1
ATOM 1428 O O . SER B 1 68 ? -10.961 1.505 4.84 1 90.75 68 SER B O 1
ATOM 1430 N N . GLY B 1 69 ? -10.258 2.723 6.574 1 88 69 GLY B N 1
ATOM 1431 C CA . GLY B 1 69 ? -11.172 2.074 7.496 1 88 69 GLY B CA 1
ATOM 1432 C C . GLY B 1 69 ? -10.664 0.739 8.008 1 88 69 GLY B C 1
ATOM 1433 O O . GLY B 1 69 ? -11.414 -0.026 8.617 1 88 69 GLY B O 1
ATOM 1434 N N . GLN B 1 70 ? -9.438 0.474 7.707 1 91.5 70 GLN B N 1
ATOM 1435 C CA . GLN B 1 70 ? -8.82 -0.756 8.188 1 91.5 70 GLN B CA 1
ATOM 1436 C C . GLN B 1 70 ? -8.727 -0.76 9.711 1 91.5 70 GLN B C 1
ATOM 1438 O O . GLN B 1 70 ? -8.312 0.23 10.32 1 91.5 70 GLN B O 1
ATOM 1443 N N . PRO B 1 71 ? -9.156 -1.877 10.336 1 90.38 71 PRO B N 1
ATOM 1444 C CA . PRO B 1 71 ? -9.055 -1.947 11.797 1 90.38 71 PRO B CA 1
ATOM 1445 C C . PRO B 1 71 ? -7.625 -1.76 12.297 1 90.38 71 PRO B C 1
ATOM 1447 O O . PRO B 1 71 ? -6.676 -2.227 11.664 1 90.38 71 PRO B O 1
ATOM 1450 N N . ALA B 1 72 ? -7.473 -1.135 13.383 1 85.75 72 ALA B N 1
ATOM 1451 C CA . ALA B 1 72 ? -6.16 -0.928 13.984 1 85.75 72 ALA B CA 1
ATOM 1452 C C . ALA B 1 72 ? -5.512 -2.258 14.352 1 85.75 72 ALA B C 1
ATOM 1454 O O . ALA B 1 72 ? -4.305 -2.441 14.164 1 85.75 72 ALA B O 1
ATOM 1455 N N . GLU B 1 73 ? -6.41 -3.061 14.867 1 91.62 73 GLU B N 1
ATOM 1456 C CA . GLU B 1 73 ? -5.941 -4.414 15.148 1 91.62 73 GLU B CA 1
ATOM 1457 C C . GLU B 1 73 ? -5.969 -5.281 13.891 1 91.62 73 GLU B C 1
ATOM 1459 O O . GLU B 1 73 ? -6.926 -5.227 13.117 1 91.62 73 GLU B O 1
ATOM 1464 N N . LYS B 1 74 ? -4.969 -5.996 13.758 1 92.69 74 LYS B N 1
ATOM 1465 C CA . LYS B 1 74 ? -4.852 -6.84 12.57 1 92.69 74 LYS B CA 1
ATOM 1466 C C . LYS B 1 74 ? -5.957 -7.895 12.531 1 92.69 74 LYS B C 1
ATOM 1468 O O . LYS B 1 74 ? -6.047 -8.734 13.43 1 92.69 74 LYS B O 1
ATOM 1473 N N . PRO B 1 75 ? -6.727 -7.82 11.484 1 91.31 75 PRO B N 1
ATOM 1474 C CA . PRO B 1 75 ? -7.766 -8.844 11.367 1 91.31 75 PRO B CA 1
ATOM 1475 C C . PRO B 1 75 ? -7.199 -10.219 11.016 1 91.31 75 PRO B C 1
ATOM 1477 O O . PRO B 1 75 ? -7.852 -11.242 11.25 1 91.31 75 PRO B O 1
ATOM 1480 N N . PHE B 1 76 ? -6.059 -10.242 10.391 1 90.62 76 PHE B N 1
ATOM 1481 C CA . PHE B 1 76 ? -5.406 -11.477 9.977 1 90.62 76 PHE B CA 1
ATOM 1482 C C . PHE B 1 76 ? -3.938 -11.484 10.383 1 90.62 76 PHE B C 1
ATOM 1484 O O . PHE B 1 76 ? -3.279 -10.438 10.352 1 90.62 76 PHE B O 1
ATOM 1491 N N . ASP B 1 77 ? -3.508 -12.625 10.766 1 91.12 77 ASP B N 1
ATOM 1492 C CA . ASP B 1 77 ? -2.061 -12.734 10.922 1 91.12 77 ASP B CA 1
ATOM 1493 C C . ASP B 1 77 ? -1.391 -13.141 9.609 1 91.12 77 ASP B C 1
ATOM 1495 O O . ASP B 1 77 ? -2.07 -13.438 8.625 1 91.12 77 ASP B O 1
ATOM 1499 N N . ARG B 1 78 ? -0.13 -13.055 9.648 1 90.88 78 ARG B N 1
ATOM 1500 C CA . ARG B 1 78 ? 0.639 -13.305 8.43 1 90.88 78 ARG B CA 1
ATOM 1501 C C . ARG B 1 78 ? 0.404 -14.719 7.918 1 90.88 78 ARG B C 1
ATOM 1503 O O . ARG B 1 78 ? 0.327 -14.945 6.707 1 90.88 78 ARG B O 1
ATOM 1510 N N . GLN B 1 79 ? 0.381 -15.688 8.773 1 90.81 79 GLN B N 1
ATOM 1511 C CA . GLN B 1 79 ? 0.169 -17.078 8.391 1 90.81 79 GLN B CA 1
ATOM 1512 C C . GLN B 1 79 ? -1.167 -17.25 7.672 1 90.81 79 GLN B C 1
ATOM 1514 O O . GLN B 1 79 ? -1.252 -17.969 6.676 1 90.81 79 GLN B O 1
ATOM 1519 N N . PHE B 1 80 ? -2.158 -16.688 8.203 1 93.12 80 PHE B N 1
ATOM 1520 C CA . PHE B 1 80 ? -3.475 -16.719 7.574 1 93.12 80 PHE B CA 1
ATOM 1521 C C . PHE B 1 80 ? -3.42 -16.109 6.18 1 93.12 80 PHE B C 1
ATOM 1523 O O . PHE B 1 80 ? -3.965 -16.688 5.23 1 93.12 80 PHE B O 1
ATOM 1530 N N . LEU B 1 81 ? -2.807 -14.945 6.07 1 93.88 81 LEU B N 1
ATOM 1531 C CA . LEU B 1 81 ? -2.715 -14.258 4.785 1 93.88 81 LEU B CA 1
ATOM 1532 C C . LEU B 1 81 ? -2.004 -15.133 3.756 1 93.88 81 LEU B C 1
ATOM 1534 O O . LEU B 1 81 ? -2.465 -15.258 2.619 1 93.88 81 LEU B O 1
ATOM 1538 N N . SER B 1 82 ? -0.939 -15.711 4.172 1 93.5 82 SER B N 1
ATOM 1539 C CA . SER B 1 82 ? -0.189 -16.594 3.285 1 93.5 82 SER B CA 1
ATOM 1540 C C . SER B 1 82 ? -1.041 -17.766 2.83 1 93.5 82 SER B C 1
ATOM 1542 O O . SER B 1 82 ? -1 -18.156 1.66 1 93.5 82 SER B O 1
ATOM 1544 N N . SER B 1 83 ? -1.738 -18.312 3.779 1 92.19 83 SER B N 1
ATOM 1545 C CA . SER B 1 83 ? -2.602 -19.453 3.473 1 92.19 83 SER B CA 1
ATOM 1546 C C . SER B 1 83 ? -3.723 -19.047 2.52 1 92.19 83 SER B C 1
ATOM 1548 O O . SER B 1 83 ? -4.016 -19.781 1.563 1 92.19 83 SER B O 1
ATOM 1550 N N . GLU B 1 84 ? -4.336 -17.922 2.811 1 92.38 84 GLU B N 1
ATOM 1551 C CA . GLU B 1 84 ? -5.418 -17.422 1.97 1 92.38 84 GLU B CA 1
ATOM 1552 C C . GLU B 1 84 ? -4.941 -17.172 0.542 1 92.38 84 GLU B C 1
ATOM 1554 O O . GLU B 1 84 ? -5.711 -17.328 -0.41 1 92.38 84 GLU B O 1
ATOM 1559 N N . LEU B 1 85 ? -3.707 -16.812 0.385 1 93.69 85 LEU B N 1
ATOM 1560 C CA . LEU B 1 85 ? -3.145 -16.484 -0.922 1 93.69 85 LEU B CA 1
ATOM 1561 C C . LEU B 1 85 ? -2.465 -17.703 -1.537 1 93.69 85 LEU B C 1
ATOM 1563 O O . LEU B 1 85 ? -1.81 -17.609 -2.576 1 93.69 85 LEU B O 1
ATOM 1567 N N . ASN B 1 86 ? -2.588 -18.812 -0.875 1 92.06 86 ASN B N 1
ATOM 1568 C CA . ASN B 1 86 ? -2.018 -20.078 -1.331 1 92.06 86 ASN B CA 1
ATOM 1569 C C . ASN B 1 86 ? -0.524 -19.953 -1.617 1 92.06 86 ASN B C 1
ATOM 1571 O O . ASN B 1 86 ? -0.038 -20.438 -2.637 1 92.06 86 ASN B O 1
ATOM 1575 N N . MET B 1 87 ? 0.084 -19.156 -0.788 1 88.75 87 MET B N 1
ATOM 1576 C CA . MET B 1 87 ? 1.526 -19 -0.951 1 88.75 87 MET B CA 1
ATOM 1577 C C . MET B 1 87 ? 2.283 -20.047 -0.147 1 88.75 87 MET B C 1
ATOM 1579 O O . MET B 1 87 ? 1.961 -20.297 1.016 1 88.75 87 MET B O 1
ATOM 1583 N N . THR B 1 88 ? 3.088 -20.703 -0.847 1 80.5 88 THR B N 1
ATOM 1584 C CA . THR B 1 88 ? 3.912 -21.703 -0.173 1 80.5 88 THR B CA 1
ATOM 1585 C C . THR B 1 88 ? 5.035 -21.031 0.615 1 80.5 88 THR B C 1
ATOM 1587 O O . THR B 1 88 ? 5.531 -19.969 0.22 1 80.5 88 THR B O 1
ATOM 1590 N N . GLU B 1 89 ? 5.316 -21.656 1.613 1 72.81 89 GLU B N 1
ATOM 1591 C CA . GLU B 1 89 ? 6.379 -21.109 2.455 1 72.81 89 GLU B CA 1
ATOM 1592 C C . GLU B 1 89 ? 7.727 -21.156 1.742 1 72.81 89 GLU B C 1
ATOM 1594 O O . GLU B 1 89 ? 8.188 -22.234 1.347 1 72.81 89 GLU B O 1
ATOM 1599 N N . ASP B 1 90 ? 8.109 -20.078 1.214 1 77.81 90 ASP B N 1
ATOM 1600 C CA . ASP B 1 90 ? 9.469 -19.922 0.723 1 77.81 90 ASP B CA 1
ATOM 1601 C C . ASP B 1 90 ? 10.367 -19.281 1.777 1 77.81 90 ASP B C 1
ATOM 1603 O O . ASP B 1 90 ? 10.125 -18.141 2.176 1 77.81 90 ASP B O 1
ATOM 1607 N N . PRO B 1 91 ? 11.25 -20.078 2.223 1 81.25 91 PRO B N 1
ATOM 1608 C CA . PRO B 1 91 ? 12.102 -19.578 3.303 1 81.25 91 PRO B CA 1
ATOM 1609 C C . PRO B 1 91 ? 12.781 -18.266 2.951 1 81.25 91 PRO B C 1
ATOM 1611 O O . PRO B 1 91 ? 13.117 -17.469 3.844 1 81.25 91 PRO B O 1
ATOM 1614 N N . ARG B 1 92 ? 12.953 -18.109 1.661 1 82.06 92 ARG B N 1
ATOM 1615 C CA . ARG B 1 92 ? 13.641 -16.891 1.223 1 82.06 92 ARG B CA 1
ATOM 1616 C C . ARG B 1 92 ? 12.805 -15.648 1.512 1 82.06 92 ARG B C 1
ATOM 1618 O O . ARG B 1 92 ? 13.336 -14.539 1.568 1 82.06 92 ARG B O 1
ATOM 1625 N N . PHE B 1 93 ? 11.555 -15.961 1.733 1 84.19 93 PHE B N 1
ATOM 1626 C CA . PHE B 1 93 ? 10.664 -14.805 1.798 1 84.19 93 PHE B CA 1
ATOM 1627 C C . PHE B 1 93 ? 9.953 -14.75 3.143 1 84.19 93 PHE B C 1
ATOM 1629 O O . PHE B 1 93 ? 9.016 -13.969 3.32 1 84.19 93 PHE B O 1
ATOM 1636 N N . THR B 1 94 ? 10.43 -15.445 4.027 1 85.44 94 THR B N 1
ATOM 1637 C CA . THR B 1 94 ? 9.734 -15.539 5.309 1 85.44 94 THR B CA 1
ATOM 1638 C C . THR B 1 94 ? 9.945 -14.273 6.133 1 85.44 94 THR B C 1
ATOM 1640 O O . THR B 1 94 ? 9.133 -13.945 7 1 85.44 94 THR B O 1
ATOM 1643 N N . HIS B 1 95 ? 10.969 -13.508 5.863 1 88.44 95 HIS B N 1
ATOM 1644 C CA . HIS B 1 95 ? 11.289 -12.352 6.695 1 88.44 95 HIS B CA 1
ATOM 1645 C C . HIS B 1 95 ? 10.977 -11.047 5.969 1 88.44 95 HIS B C 1
ATOM 1647 O O . HIS B 1 95 ? 11.367 -9.969 6.426 1 88.44 95 HIS B O 1
ATOM 1653 N N . VAL B 1 96 ? 10.438 -11.18 4.848 1 93.06 96 VAL B N 1
ATOM 1654 C CA . VAL B 1 96 ? 10.078 -9.992 4.078 1 93.06 96 VAL B CA 1
ATOM 1655 C C . VAL B 1 96 ? 8.555 -9.93 3.914 1 93.06 96 VAL B C 1
ATOM 1657 O O . VAL B 1 96 ? 7.863 -10.93 4.09 1 93.06 96 VAL B O 1
ATOM 1660 N N . PRO B 1 97 ? 8.086 -8.703 3.621 1 95.88 97 PRO B N 1
ATOM 1661 C CA . PRO B 1 97 ? 6.645 -8.586 3.398 1 95.88 97 PRO B CA 1
ATOM 1662 C C . PRO B 1 97 ? 6.133 -9.539 2.32 1 95.88 97 PRO B C 1
ATOM 1664 O O . PRO B 1 97 ? 6.836 -9.805 1.343 1 95.88 97 PRO B O 1
ATOM 1667 N N . LEU B 1 98 ? 4.906 -9.984 2.512 1 95.75 98 LEU B N 1
ATOM 1668 C CA . LEU B 1 98 ? 4.293 -10.93 1.589 1 95.75 98 LEU B CA 1
ATOM 1669 C C . LEU B 1 98 ? 4.211 -10.352 0.182 1 95.75 98 LEU B C 1
ATOM 1671 O O . LEU B 1 98 ? 4.297 -11.086 -0.805 1 95.75 98 LEU B O 1
ATOM 1675 N N . LEU B 1 99 ? 4.09 -9.047 0.075 1 96.75 99 LEU B N 1
ATOM 1676 C CA . LEU B 1 99 ? 4.012 -8.414 -1.235 1 96.75 99 LEU B CA 1
ATOM 1677 C C . LEU B 1 99 ? 5.254 -8.727 -2.066 1 96.75 99 LEU B C 1
ATOM 1679 O O . LEU B 1 99 ? 5.164 -8.883 -3.285 1 96.75 99 LEU B O 1
ATOM 1683 N N . TYR B 1 100 ? 6.395 -8.82 -1.395 1 96.12 100 TYR B N 1
ATOM 1684 C CA . TYR B 1 100 ? 7.613 -9.18 -2.109 1 96.12 100 TYR B CA 1
ATOM 1685 C C . TYR B 1 100 ? 7.523 -10.602 -2.652 1 96.12 100 TYR B C 1
ATOM 1687 O O . TYR B 1 100 ? 7.898 -10.859 -3.799 1 96.12 100 TYR B O 1
ATOM 1695 N N . SER B 1 101 ? 7.078 -11.477 -1.816 1 94.19 101 SER B N 1
ATOM 1696 C CA . SER B 1 101 ? 6.945 -12.875 -2.217 1 94.19 101 SER B CA 1
ATOM 1697 C C . SER B 1 101 ? 5.926 -13.031 -3.342 1 94.19 101 SER B C 1
ATOM 1699 O O . SER B 1 101 ? 6.113 -13.844 -4.246 1 94.19 101 SER B O 1
ATOM 1701 N N . MET B 1 102 ? 4.828 -12.328 -3.252 1 95 102 MET B N 1
ATOM 1702 C CA . MET B 1 102 ? 3.787 -12.375 -4.273 1 95 102 MET B CA 1
ATOM 1703 C C . MET B 1 102 ? 4.336 -11.938 -5.629 1 95 102 MET B C 1
ATOM 1705 O O . MET B 1 102 ? 4.125 -12.617 -6.637 1 95 102 MET B O 1
ATOM 1709 N N . VAL B 1 103 ? 5.031 -10.82 -5.633 1 95.12 103 VAL B N 1
ATOM 1710 C CA . VAL B 1 103 ? 5.617 -10.289 -6.859 1 95.12 103 VAL B CA 1
ATOM 1711 C C . VAL B 1 103 ? 6.641 -11.273 -7.414 1 95.12 103 VAL B C 1
ATOM 1713 O O . VAL B 1 103 ? 6.645 -11.57 -8.609 1 95.12 103 VAL B O 1
ATOM 1716 N N . ALA B 1 104 ? 7.465 -11.805 -6.555 1 92.88 104 ALA B N 1
ATOM 1717 C CA . ALA B 1 104 ? 8.484 -12.766 -6.969 1 92.88 104 ALA B CA 1
ATOM 1718 C C . ALA B 1 104 ? 7.844 -14.023 -7.551 1 92.88 104 ALA B C 1
ATOM 1720 O O . ALA B 1 104 ? 8.297 -14.539 -8.57 1 92.88 104 ALA B O 1
ATOM 1721 N N . SER B 1 105 ? 6.867 -14.508 -6.875 1 90.75 105 SER B N 1
ATOM 1722 C CA . SER B 1 105 ? 6.188 -15.719 -7.316 1 90.75 105 SER B CA 1
ATOM 1723 C C . SER B 1 105 ? 5.547 -15.523 -8.688 1 90.75 105 SER B C 1
ATOM 1725 O O . SER B 1 105 ? 5.602 -16.422 -9.539 1 90.75 105 SER B O 1
ATOM 1727 N N . LEU B 1 106 ? 4.934 -14.438 -8.914 1 91.81 106 LEU B N 1
ATOM 1728 C CA . LEU B 1 106 ? 4.262 -14.148 -10.172 1 91.81 106 LEU B CA 1
ATOM 1729 C C . LEU B 1 106 ? 5.27 -13.945 -11.297 1 91.81 106 LEU B C 1
ATOM 1731 O O . LEU B 1 106 ? 5.016 -14.328 -12.438 1 91.81 106 LEU B O 1
ATOM 1735 N N . GLN B 1 107 ? 6.379 -13.336 -10.906 1 91.38 107 GLN B N 1
ATOM 1736 C CA . GLN B 1 107 ? 7.418 -13.141 -11.906 1 91.38 107 GLN B CA 1
ATOM 1737 C C . GLN B 1 107 ? 8 -14.469 -12.367 1 91.38 107 GLN B C 1
ATOM 1739 O O . GLN B 1 107 ? 8.469 -14.594 -13.508 1 91.38 107 GLN B O 1
ATOM 1744 N N . GLN B 1 108 ? 7.977 -15.43 -11.508 1 86.62 108 GLN B N 1
ATOM 1745 C CA . GLN B 1 108 ? 8.57 -16.734 -11.797 1 86.62 108 GLN B CA 1
ATOM 1746 C C . GLN B 1 108 ? 7.574 -17.656 -12.477 1 86.62 108 GLN B C 1
ATOM 1748 O O . GLN B 1 108 ? 7.949 -18.703 -13.016 1 86.62 108 GLN B O 1
ATOM 1753 N N . SER B 1 109 ? 6.324 -17.391 -12.438 1 79.19 109 SER B N 1
ATOM 1754 C CA . SER B 1 109 ? 5.324 -18.234 -13.078 1 79.19 109 SER B CA 1
ATOM 1755 C C . SER B 1 109 ? 5.328 -18.062 -14.586 1 79.19 109 SER B C 1
ATOM 1757 O O . SER B 1 109 ? 5.707 -17 -15.094 1 79.19 109 SER B O 1
#

Radius of gyration: 18.29 Å; Cα contacts (8 Å, |Δi|>4): 192; chains: 2; bounding box: 52×46×40 Å

Nearest PDB structures (foldseek):
  2d68-assembly1_B  TM=8.036E-01  e=3.007E-02  Homo sapiens
  8pqz-assembly1_E  TM=5.090E-01  e=5.334E-01  Homo sapiens

Foldseek 3Di:
DVVVVVVVVVVVVVVLLVVLVVCLVVVVVPPPPDDDDDPVRLLVLVLVLQQCVVVVVVSCNSNSCSVSVPDPDRPDDPVRSCVVVVHDDDVVPPPDRVVVVVVVVVVVD/DVVVVVVVVVVVVVVLLVVLLVCLVVVVPPPPPPDDDDPVRLLVLVLVLQQCVVVVVVSCNSNSCSVSVPDPDRPDDPVRSCVVVVHDDDVVPPPDRVVVVVVVVVVVD

pLDDT: mean 79.1, std 17.93, range [46.5, 98.44]